Protein AF-A0A0F5PCW1-F1 (afdb_monomer)

Secondary structure (DSSP, 8-state):
-------PPPP-----PPP---------------------TT------PPPP--TTSPPTT--S-TT-SPPPPPPHHHHHHHHHHSEEEE--TTSPPEEEEHHHHHHHHHHHHHHHT-HHHHHHHHHHHHHHTS------S-----SB-TTSPBPHHHHHHHHHHHHHHHHHHTSSSSS---

Mean predicted aligned error: 21.95 Å

Foldseek 3Di:
DDDDDDDDDDDDDPPDDDDDPDDDDDPPPDDDDDPPPVDDPPPPDDPPDDPDQPPPHDDVPDDPDPPPDPDPDQDPVNVVVCQQQDWDFDDDPPDGTDTDGNVVVVLVVLVVVVVVPDPVSVVVVVVVCCVPVPPPVPPPPDPPPDCAPVVRHGDPVVVVVVVVVVVVVCVVVVVPPPDDDD

Radius of gyration: 41.92 Å; Cα contacts (8 Å, |Δi|>4): 67; chains: 1; bounding box: 89×83×111 Å

Sequence (182 aa):
MSTNFAISPRPRTRIVAAPDAAMGNRLVADLPPDDVDANDPASDKKPWRKREPNCGSFAKGVSGNPYGRPKKAKGSKAIVRKVLLEPVDVRVKGERKKKMTTFQALVMQERKAAFEGDWRARSTMFALARWALVDVDDETGDIETPAVDAAGELTDTGRAILDWFAEEVRAETGADAQGGVA

pLDDT: mean 70.57, std 19.02, range [35.59, 96.06]

Solvent-accessible surface area (backbone atoms only — not comparable to full-atom values): 12289 Å² total; per-residue (Å²): 140,84,84,81,82,80,79,78,82,77,81,79,80,78,79,79,78,78,81,83,80,86,79,77,86,75,76,84,73,80,82,78,81,85,80,79,75,89,76,70,94,75,77,71,79,76,74,88,68,79,78,70,79,50,101,86,54,72,58,93,93,49,66,98,50,92,82,51,83,75,78,75,78,80,49,70,69,58,52,52,52,49,55,40,63,36,74,39,80,44,72,57,96,90,49,75,73,41,79,39,31,39,47,58,52,49,54,56,50,38,54,50,41,29,71,78,57,43,65,64,36,40,52,53,48,51,52,51,43,55,68,72,69,47,80,67,66,84,65,86,66,80,83,78,78,54,58,37,46,101,85,71,46,70,28,74,69,41,48,53,54,51,51,53,51,52,51,51,53,46,58,64,56,67,72,71,79,81,77,85,83,133

Structure (mmCIF, N/CA/C/O backbone):
data_AF-A0A0F5PCW1-F1
#
_entry.id   AF-A0A0F5PCW1-F1
#
loop_
_atom_site.group_PDB
_atom_site.id
_atom_site.type_symbol
_atom_site.label_atom_id
_atom_site.label_alt_id
_atom_site.label_comp_id
_atom_site.label_asym_id
_atom_site.label_entity_id
_atom_site.label_seq_id
_atom_site.pdbx_PDB_ins_code
_atom_site.Cartn_x
_atom_site.Cartn_y
_atom_site.Cartn_z
_atom_site.occupancy
_atom_site.B_iso_or_equiv
_atom_site.auth_seq_id
_atom_site.auth_comp_id
_atom_site.auth_asym_id
_atom_site.auth_atom_id
_atom_site.pdbx_PDB_model_num
ATOM 1 N N . MET A 1 1 ? -19.809 12.891 -30.497 1.00 44.34 1 MET A N 1
ATOM 2 C CA . MET A 1 1 ? -18.576 13.176 -31.263 1.00 44.34 1 MET A CA 1
ATOM 3 C C . MET A 1 1 ? -17.593 12.049 -30.980 1.00 44.34 1 MET A C 1
ATOM 5 O O . MET A 1 1 ? -16.990 12.046 -29.919 1.00 44.34 1 MET A O 1
ATOM 9 N N . SER A 1 2 ? -17.545 11.033 -31.847 1.00 42.50 2 SER A N 1
ATOM 10 C CA . SER A 1 2 ? -16.722 9.830 -31.648 1.00 42.50 2 SER A CA 1
ATOM 11 C C . SER A 1 2 ? -15.416 9.994 -32.424 1.00 42.50 2 SER A C 1
ATOM 13 O O . SER A 1 2 ? -15.445 10.113 -33.649 1.00 42.50 2 SER A O 1
ATOM 15 N N . THR A 1 3 ? -14.283 10.082 -31.734 1.00 52.62 3 THR A N 1
ATOM 16 C CA . THR A 1 3 ? -12.963 10.228 -32.357 1.00 52.62 3 THR A CA 1
ATOM 17 C C . THR A 1 3 ? -12.395 8.851 -32.695 1.00 52.62 3 THR A C 1
ATOM 19 O O . THR A 1 3 ? -11.891 8.131 -31.838 1.00 52.62 3 THR A O 1
ATOM 22 N N . ASN A 1 4 ? -12.479 8.478 -33.974 1.00 44.34 4 ASN A N 1
ATOM 23 C CA . ASN A 1 4 ? -11.808 7.300 -34.521 1.00 44.34 4 ASN A CA 1
ATOM 24 C C . ASN A 1 4 ? -10.285 7.509 -34.498 1.00 44.34 4 ASN A C 1
ATOM 26 O O . ASN A 1 4 ? -9.757 8.344 -35.232 1.00 44.34 4 ASN A O 1
ATOM 30 N N . PHE A 1 5 ? -9.567 6.733 -33.685 1.00 47.16 5 PHE A N 1
ATOM 31 C CA . PHE A 1 5 ? -8.108 6.640 -33.756 1.00 47.16 5 PHE A CA 1
ATOM 32 C C . PHE A 1 5 ? -7.726 5.712 -34.918 1.00 47.16 5 PHE A C 1
ATOM 34 O O . PHE A 1 5 ? -7.793 4.489 -34.808 1.00 47.16 5 PHE A O 1
ATOM 41 N N . ALA A 1 6 ? -7.351 6.299 -36.055 1.00 49.56 6 ALA A N 1
ATOM 42 C CA . ALA A 1 6 ? -6.828 5.564 -37.200 1.00 49.56 6 ALA A CA 1
ATOM 43 C C . ALA A 1 6 ? -5.437 4.995 -36.867 1.00 49.56 6 ALA A C 1
ATOM 45 O O . ALA A 1 6 ? -4.457 5.731 -36.753 1.00 49.56 6 ALA A O 1
ATOM 46 N N . ILE A 1 7 ? -5.346 3.674 -36.706 1.00 54.97 7 ILE A N 1
ATOM 47 C CA . ILE A 1 7 ? -4.073 2.953 -36.612 1.00 54.97 7 ILE A CA 1
ATOM 48 C C . ILE A 1 7 ? -3.512 2.859 -38.033 1.00 54.97 7 ILE A C 1
ATOM 50 O O . ILE A 1 7 ? -4.025 2.105 -38.860 1.00 54.97 7 ILE A O 1
ATOM 54 N N . SER A 1 8 ? -2.476 3.638 -38.337 1.00 53.91 8 SER A N 1
ATOM 55 C CA . SER A 1 8 ? -1.766 3.507 -39.608 1.00 53.91 8 SER A CA 1
ATOM 56 C C . SER A 1 8 ? -1.033 2.154 -39.672 1.00 53.91 8 SER A C 1
ATOM 58 O O . SER A 1 8 ? -0.428 1.724 -38.681 1.00 53.91 8 SER A O 1
ATOM 60 N N . PRO A 1 9 ? -1.066 1.442 -40.814 1.00 56.12 9 PRO A N 1
ATOM 61 C CA . PRO A 1 9 ? -0.317 0.203 -40.964 1.00 56.12 9 PRO A CA 1
ATOM 62 C C . PRO A 1 9 ? 1.182 0.520 -41.011 1.00 56.12 9 PRO A C 1
ATOM 64 O O . PRO A 1 9 ? 1.645 1.312 -41.831 1.00 56.12 9 PRO A O 1
ATOM 67 N N . ARG A 1 10 ? 1.962 -0.107 -40.123 1.00 55.31 10 ARG A N 1
ATOM 68 C CA . ARG A 1 10 ? 3.429 -0.027 -40.167 1.00 55.31 10 ARG A CA 1
ATOM 69 C C . ARG A 1 10 ? 3.928 -0.616 -41.495 1.00 55.31 10 ARG A C 1
ATOM 71 O O . ARG A 1 10 ? 3.444 -1.684 -41.880 1.00 55.31 10 ARG A O 1
ATOM 78 N N . PRO A 1 11 ? 4.904 0.006 -42.179 1.00 49.41 11 PRO A N 1
ATOM 79 C CA . PRO A 1 11 ? 5.456 -0.570 -43.396 1.00 49.41 11 PRO A CA 1
ATOM 80 C C . PRO A 1 11 ? 6.157 -1.895 -43.067 1.00 49.41 11 PRO A C 1
ATOM 82 O O . PRO A 1 11 ? 7.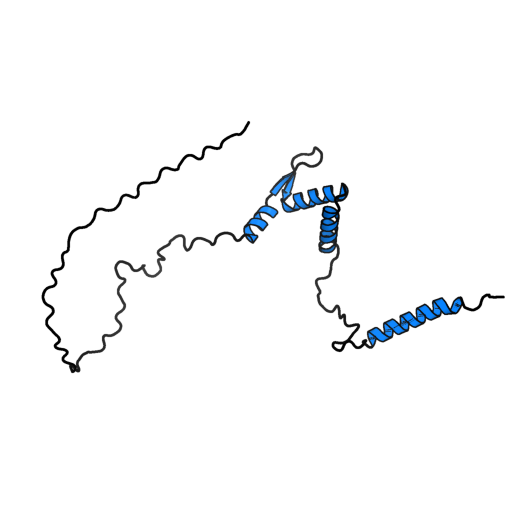062 -1.944 -42.232 1.00 49.41 11 PRO A O 1
ATOM 85 N N . ARG A 1 12 ? 5.723 -2.981 -43.718 1.00 56.59 12 ARG A N 1
ATOM 86 C CA . ARG A 1 12 ? 6.425 -4.271 -43.709 1.00 56.59 12 ARG A CA 1
ATOM 87 C C . ARG A 1 12 ? 7.796 -4.058 -44.348 1.00 56.59 12 ARG A C 1
ATOM 89 O O . ARG A 1 12 ? 7.885 -3.825 -45.551 1.00 56.59 12 ARG A O 1
ATOM 96 N N . THR A 1 13 ? 8.859 -4.138 -43.557 1.00 51.50 13 THR A N 1
ATOM 97 C CA . THR A 1 13 ? 10.215 -4.239 -44.092 1.00 51.50 13 THR A CA 1
ATOM 98 C C . THR A 1 13 ? 10.303 -5.520 -44.918 1.00 51.50 13 THR A C 1
ATOM 100 O O . THR A 1 13 ? 10.056 -6.623 -44.431 1.00 51.50 13 THR A O 1
ATOM 103 N N . ARG A 1 14 ? 10.580 -5.363 -46.214 1.00 48.03 14 ARG A N 1
ATOM 104 C CA . ARG A 1 14 ? 10.775 -6.467 -47.153 1.00 48.03 14 ARG A CA 1
ATOM 105 C C . ARG A 1 14 ? 12.080 -7.157 -46.752 1.00 48.03 14 ARG A C 1
ATOM 107 O O . ARG A 1 14 ? 13.150 -6.589 -46.943 1.00 48.03 14 ARG A O 1
ATOM 114 N N . ILE A 1 15 ? 11.994 -8.340 -46.146 1.00 48.38 15 ILE A N 1
ATOM 115 C CA . ILE A 1 15 ? 13.160 -9.211 -45.986 1.00 48.38 15 ILE A CA 1
ATOM 116 C C . ILE A 1 15 ? 13.571 -9.598 -47.407 1.00 48.38 15 ILE A C 1
ATOM 118 O O . ILE A 1 15 ? 12.815 -10.258 -48.118 1.00 48.38 15 ILE A O 1
ATOM 122 N N . VAL A 1 16 ? 14.721 -9.098 -47.849 1.00 42.44 16 VAL A N 1
ATOM 123 C CA . VAL A 1 16 ? 15.326 -9.485 -49.122 1.00 42.44 16 VAL A CA 1
ATOM 124 C C . VAL A 1 16 ? 15.771 -10.937 -48.964 1.00 42.44 16 VAL A C 1
ATOM 126 O O . VAL A 1 16 ? 16.640 -11.232 -48.146 1.00 42.44 16 VAL A O 1
ATOM 129 N N . ALA A 1 17 ? 15.122 -11.843 -49.693 1.00 41.69 17 ALA A N 1
ATOM 130 C CA . ALA A 1 17 ? 15.563 -13.223 -49.823 1.00 41.69 17 ALA A CA 1
ATOM 131 C C . ALA A 1 17 ? 16.941 -13.232 -50.499 1.00 41.69 17 ALA A C 1
ATOM 133 O O . ALA A 1 17 ? 17.130 -12.591 -51.534 1.00 41.69 17 ALA A O 1
ATOM 134 N N . ALA A 1 18 ? 17.906 -13.918 -49.887 1.00 46.34 18 ALA A N 1
ATOM 135 C CA . ALA A 1 18 ? 19.203 -14.166 -50.501 1.00 46.34 18 ALA A CA 1
ATOM 136 C C . ALA A 1 18 ? 19.018 -14.993 -51.790 1.00 46.34 18 ALA A C 1
ATOM 138 O O . ALA A 1 18 ? 18.115 -15.831 -51.835 1.00 46.34 18 ALA A O 1
ATOM 139 N N . PRO A 1 19 ? 19.833 -14.763 -52.834 1.00 46.16 19 PRO A N 1
ATOM 140 C CA . PRO A 1 19 ? 19.727 -15.513 -54.076 1.00 46.16 19 PRO A CA 1
ATOM 141 C C . PRO A 1 19 ? 20.111 -16.980 -53.866 1.00 46.16 19 PRO A C 1
ATOM 143 O O . PRO A 1 19 ? 21.135 -17.291 -53.256 1.00 46.16 19 PRO A O 1
ATOM 146 N N . ASP A 1 20 ? 19.258 -17.847 -54.407 1.00 43.16 20 ASP A N 1
ATOM 147 C CA . ASP A 1 20 ? 19.429 -19.289 -54.549 1.00 43.16 20 ASP A CA 1
ATOM 148 C C . ASP A 1 20 ? 20.811 -19.606 -55.136 1.00 43.16 20 ASP A C 1
ATOM 150 O O . ASP A 1 20 ? 21.092 -19.354 -56.312 1.00 43.16 20 ASP A O 1
ATOM 154 N N . ALA A 1 21 ? 21.695 -20.148 -54.301 1.00 39.50 21 ALA A N 1
ATOM 155 C CA . ALA A 1 21 ? 22.981 -20.668 -54.729 1.00 39.50 21 ALA A CA 1
ATOM 156 C C . ALA A 1 21 ? 22.764 -22.036 -55.387 1.00 39.50 21 ALA A C 1
ATOM 158 O O . ALA A 1 21 ? 22.968 -23.090 -54.785 1.00 39.50 21 ALA A O 1
ATOM 159 N N . ALA A 1 22 ? 22.344 -22.009 -56.650 1.00 43.78 22 ALA A N 1
ATOM 160 C CA . ALA A 1 22 ? 22.535 -23.120 -57.562 1.00 43.78 22 ALA A CA 1
ATOM 161 C C . ALA A 1 22 ? 24.043 -23.331 -57.757 1.00 43.78 22 ALA A C 1
ATOM 163 O O . ALA A 1 22 ? 24.702 -22.473 -58.336 1.00 43.78 22 ALA A O 1
ATOM 164 N N . MET A 1 23 ? 24.582 -24.444 -57.252 1.00 37.06 23 MET A N 1
ATOM 165 C CA . MET A 1 23 ? 25.740 -25.175 -57.792 1.00 37.06 23 MET A CA 1
ATOM 166 C C . MET A 1 23 ? 26.055 -26.351 -56.863 1.00 37.06 23 MET A C 1
ATOM 168 O O . MET A 1 23 ? 26.471 -26.163 -55.722 1.00 37.06 23 MET A O 1
ATOM 172 N N . GLY A 1 24 ? 25.884 -27.572 -57.372 1.00 35.59 24 GLY A N 1
ATOM 173 C CA . GLY A 1 24 ? 26.409 -28.769 -56.720 1.00 35.59 24 GLY A CA 1
ATOM 174 C C . GLY A 1 24 ? 25.535 -30.008 -56.837 1.00 35.59 24 GLY A C 1
ATOM 175 O O . GLY A 1 24 ? 25.252 -30.641 -55.825 1.00 35.59 24 GLY A O 1
ATOM 176 N N . ASN A 1 25 ? 25.151 -30.388 -58.059 1.00 45.69 25 ASN A N 1
ATOM 177 C CA . ASN A 1 25 ? 24.807 -31.778 -58.357 1.00 45.69 25 ASN A CA 1
ATOM 178 C C . ASN A 1 25 ? 26.014 -32.653 -57.976 1.00 45.69 25 ASN A C 1
ATOM 180 O O . ASN A 1 25 ? 26.993 -32.722 -58.719 1.00 45.69 25 ASN A O 1
ATOM 184 N N . ARG A 1 26 ? 25.972 -33.309 -56.813 1.00 39.22 26 ARG A N 1
ATOM 185 C CA . ARG A 1 26 ? 26.856 -34.443 -56.542 1.00 39.22 26 ARG A CA 1
ATOM 186 C C . ARG A 1 26 ? 26.255 -35.648 -57.250 1.00 39.22 26 ARG A C 1
ATOM 188 O O . ARG A 1 26 ? 25.296 -36.243 -56.771 1.00 39.22 26 ARG A O 1
ATOM 195 N N . LEU A 1 27 ? 26.826 -35.957 -58.409 1.00 39.81 27 LEU A N 1
ATOM 196 C CA . LEU A 1 27 ? 26.785 -37.286 -59.001 1.00 39.81 27 LEU A CA 1
ATOM 197 C C . LEU A 1 27 ? 27.113 -38.304 -57.901 1.00 39.81 27 LEU A C 1
ATOM 199 O O . LEU A 1 27 ? 28.206 -38.293 -57.336 1.00 39.81 27 LEU A O 1
ATOM 203 N N . VAL A 1 28 ? 26.132 -39.140 -57.578 1.00 45.41 28 VAL A N 1
ATOM 204 C CA . VAL A 1 28 ? 26.326 -40.434 -56.929 1.00 45.41 28 VAL A CA 1
ATOM 205 C C . VAL A 1 28 ? 27.147 -41.290 -57.890 1.00 45.41 28 VAL A C 1
ATOM 207 O O . VAL A 1 28 ? 26.602 -41.952 -58.764 1.00 45.41 28 VAL A O 1
ATOM 210 N N . ALA A 1 29 ? 28.469 -41.184 -57.785 1.00 43.09 29 ALA A N 1
ATOM 211 C CA . ALA A 1 29 ? 29.382 -42.171 -58.329 1.00 43.09 29 ALA A CA 1
ATOM 212 C C . ALA A 1 29 ? 29.377 -43.368 -57.373 1.00 43.09 29 ALA A C 1
ATOM 214 O O . ALA A 1 29 ? 29.710 -43.216 -56.198 1.00 43.09 29 ALA A O 1
ATOM 215 N N . ASP A 1 30 ? 28.912 -44.499 -57.894 1.00 43.25 30 ASP A N 1
ATOM 216 C CA . ASP A 1 30 ? 29.391 -45.848 -57.608 1.00 43.25 30 ASP A CA 1
ATOM 217 C C . ASP A 1 30 ? 29.785 -46.120 -56.149 1.00 43.25 30 ASP A C 1
ATOM 219 O O . ASP A 1 30 ? 30.937 -45.984 -55.741 1.00 43.25 30 ASP A O 1
ATOM 223 N N . LEU A 1 31 ? 28.794 -46.560 -55.371 1.00 49.00 31 LEU A N 1
ATOM 224 C CA . LEU A 1 31 ? 29.017 -47.368 -54.176 1.00 49.00 31 LEU A CA 1
ATOM 225 C C . LEU A 1 31 ? 29.594 -48.728 -54.625 1.00 49.00 31 LEU A C 1
ATOM 227 O O . LEU A 1 31 ? 28.859 -49.483 -55.269 1.00 49.00 31 LEU A O 1
ATOM 231 N N . PRO A 1 32 ? 30.850 -49.093 -54.305 1.00 58.66 32 PRO A N 1
ATOM 232 C CA . PRO A 1 32 ? 31.237 -50.496 -54.320 1.00 58.66 32 PRO A CA 1
ATOM 233 C C . PRO A 1 32 ? 30.510 -51.229 -53.174 1.00 58.66 32 PRO A C 1
ATOM 235 O O . PRO A 1 32 ? 30.389 -50.666 -52.080 1.00 58.66 32 PRO A O 1
ATOM 238 N N . PRO A 1 33 ? 29.991 -52.447 -53.407 1.00 54.28 33 PRO A N 1
ATOM 239 C CA . PRO A 1 33 ? 29.342 -53.234 -52.370 1.00 54.28 33 PRO A CA 1
ATOM 240 C C . PRO A 1 33 ? 30.383 -53.775 -51.384 1.00 54.28 33 PRO A C 1
ATOM 242 O O . PRO A 1 33 ? 31.394 -54.329 -51.793 1.00 54.28 33 PRO A O 1
ATOM 245 N N . ASP A 1 34 ? 30.103 -53.572 -50.099 1.00 55.22 34 ASP A N 1
ATOM 246 C CA . ASP A 1 34 ? 30.436 -54.423 -48.953 1.00 55.22 34 ASP A CA 1
ATOM 247 C C . ASP A 1 34 ? 31.616 -55.408 -49.094 1.00 55.22 34 ASP A C 1
ATOM 249 O O . ASP A 1 34 ? 31.403 -56.605 -49.251 1.00 55.22 34 ASP A O 1
ATOM 253 N N . ASP A 1 35 ? 32.839 -54.929 -48.852 1.00 49.34 35 ASP A N 1
ATOM 254 C CA . ASP A 1 35 ? 33.912 -55.754 -48.281 1.00 49.34 35 ASP A CA 1
ATOM 255 C C . ASP A 1 35 ? 34.177 -55.269 -46.848 1.00 49.34 35 ASP A C 1
ATOM 257 O O . ASP A 1 35 ? 35.082 -54.487 -46.548 1.00 49.34 35 ASP A O 1
ATOM 261 N N . VAL A 1 36 ? 33.301 -55.698 -45.937 1.00 53.09 36 VAL A N 1
ATOM 262 C CA . VAL A 1 36 ? 33.564 -55.685 -44.496 1.00 53.09 36 VAL A CA 1
ATOM 263 C C . VAL A 1 36 ? 34.542 -56.812 -44.171 1.00 53.09 36 VAL A C 1
ATOM 265 O O . VAL A 1 36 ? 34.147 -57.872 -43.687 1.00 53.09 36 VAL A O 1
ATOM 268 N N . ASP A 1 37 ? 35.833 -56.580 -44.398 1.00 42.19 37 ASP A N 1
ATOM 269 C CA . ASP A 1 37 ? 36.872 -57.415 -43.795 1.00 42.19 37 ASP A CA 1
ATOM 270 C C . ASP A 1 37 ? 36.852 -57.194 -42.277 1.00 42.19 37 ASP A C 1
ATOM 272 O O . ASP A 1 37 ? 37.438 -56.271 -41.710 1.00 42.19 37 ASP A O 1
ATOM 276 N N . ALA A 1 38 ? 36.096 -58.051 -41.599 1.00 53.75 38 ALA A N 1
ATOM 277 C CA . ALA A 1 38 ? 35.842 -58.020 -40.168 1.00 53.75 38 ALA A CA 1
ATOM 278 C C . ALA A 1 38 ? 37.044 -58.479 -39.315 1.00 53.75 38 ALA A C 1
ATOM 280 O O . ALA A 1 38 ? 36.837 -59.062 -38.249 1.00 53.75 38 ALA A O 1
ATOM 281 N N . ASN A 1 39 ? 38.296 -58.266 -39.748 1.00 49.41 39 ASN A N 1
ATOM 282 C CA . ASN A 1 39 ? 39.455 -58.694 -38.958 1.00 49.41 39 ASN A CA 1
ATOM 283 C C . ASN A 1 39 ? 40.789 -57.985 -39.281 1.00 49.41 39 ASN A C 1
ATOM 285 O O . ASN A 1 39 ? 41.795 -58.643 -39.528 1.00 49.41 39 ASN A O 1
ATOM 289 N N . ASP A 1 40 ? 40.827 -56.651 -39.203 1.00 44.88 40 ASP A N 1
ATOM 290 C CA . ASP A 1 40 ? 42.091 -55.901 -39.103 1.00 44.88 40 ASP A CA 1
ATOM 291 C C . ASP A 1 40 ? 42.443 -55.624 -37.623 1.00 44.88 40 ASP A C 1
ATOM 293 O O . ASP A 1 40 ? 41.838 -54.745 -36.995 1.00 44.88 40 ASP A O 1
ATOM 297 N N . PRO A 1 41 ? 43.438 -56.308 -37.017 1.00 45.41 41 PRO A N 1
ATOM 298 C CA . PRO A 1 41 ? 43.821 -56.100 -35.616 1.00 45.41 41 PRO A CA 1
ATOM 299 C C . PRO A 1 41 ? 44.645 -54.818 -35.374 1.00 45.41 41 PRO A C 1
ATOM 301 O O . PRO A 1 41 ? 45.226 -54.655 -34.303 1.00 45.41 41 PRO A O 1
ATOM 304 N N . ALA A 1 42 ? 44.691 -53.893 -36.337 1.00 46.25 42 ALA A N 1
ATOM 305 C CA . ALA A 1 42 ? 45.497 -52.670 -36.291 1.00 46.25 42 ALA A CA 1
ATOM 306 C C . ALA A 1 42 ? 44.660 -51.375 -36.284 1.00 46.25 42 ALA A C 1
ATOM 308 O O . ALA A 1 42 ? 45.135 -50.315 -36.693 1.00 46.25 42 ALA A O 1
ATOM 309 N N . SER A 1 43 ? 43.412 -51.414 -35.802 1.00 46.38 43 SER A N 1
ATOM 310 C CA . SER A 1 43 ? 42.672 -50.182 -35.490 1.00 46.38 43 SER A CA 1
ATOM 311 C C . SER A 1 43 ? 43.128 -49.632 -34.139 1.00 46.38 43 SER A C 1
ATOM 313 O O . SER A 1 43 ? 42.464 -49.755 -33.105 1.00 46.38 43 SER A O 1
ATOM 315 N N . ASP A 1 44 ? 44.324 -49.050 -34.157 1.00 51.91 44 ASP A N 1
ATOM 316 C CA . ASP A 1 44 ? 44.887 -48.288 -33.057 1.00 51.91 44 ASP A CA 1
ATOM 317 C C . ASP A 1 44 ? 43.879 -47.241 -32.575 1.00 51.91 44 ASP A C 1
ATOM 319 O O . ASP A 1 44 ? 43.454 -46.334 -33.300 1.00 51.91 44 ASP A O 1
ATOM 323 N N . LYS A 1 45 ? 43.487 -47.387 -31.307 1.00 49.16 45 LYS A N 1
ATOM 324 C CA . LYS A 1 45 ? 42.626 -46.469 -30.560 1.00 49.16 45 LYS A CA 1
ATOM 325 C C . LYS A 1 45 ? 43.135 -45.042 -30.749 1.00 49.16 45 LYS A C 1
ATOM 327 O O . LYS A 1 45 ? 44.130 -44.643 -30.145 1.00 49.16 45 LYS A O 1
ATOM 332 N N . LYS A 1 46 ? 42.438 -44.253 -31.571 1.00 52.75 46 LYS A N 1
ATOM 333 C CA . LYS A 1 46 ? 42.773 -42.839 -31.770 1.00 52.75 46 LYS A CA 1
ATOM 334 C C . LYS A 1 46 ? 42.720 -42.129 -30.414 1.00 52.75 46 LYS A C 1
ATOM 336 O O . LYS A 1 46 ? 41.655 -42.115 -29.791 1.00 52.75 46 LYS A O 1
ATOM 341 N N . PRO A 1 47 ? 43.819 -41.516 -29.944 1.00 56.03 47 PRO A N 1
ATOM 342 C CA . PRO A 1 47 ? 43.766 -40.707 -28.741 1.00 56.03 47 PRO A CA 1
ATOM 343 C C . PRO A 1 47 ? 42.854 -39.504 -29.001 1.00 56.03 47 PRO A C 1
ATOM 345 O O . PRO A 1 47 ? 42.878 -38.911 -30.082 1.00 56.03 47 PRO A O 1
ATOM 348 N N . TRP A 1 48 ? 42.052 -39.159 -27.997 1.00 51.44 48 TRP A N 1
ATOM 349 C CA . TRP A 1 48 ? 41.200 -37.972 -27.878 1.00 51.44 48 TRP A CA 1
ATOM 350 C C . TRP A 1 48 ? 41.960 -36.681 -28.227 1.00 51.44 48 TRP A C 1
ATOM 352 O O . TRP A 1 48 ? 42.412 -35.931 -27.360 1.00 51.44 48 TRP A O 1
ATOM 362 N N . ARG A 1 49 ? 42.133 -36.378 -29.515 1.00 62.03 49 ARG A N 1
ATOM 363 C CA . ARG A 1 49 ? 42.685 -35.085 -29.912 1.00 62.03 49 ARG A CA 1
ATOM 364 C C . ARG A 1 49 ? 41.687 -33.998 -29.524 1.00 62.03 49 ARG A C 1
ATOM 366 O O . ARG A 1 49 ? 40.487 -34.119 -29.772 1.00 62.03 49 ARG A O 1
ATOM 373 N N . LYS A 1 50 ? 42.206 -32.939 -28.893 1.00 60.56 50 LYS A N 1
ATOM 374 C CA . LYS A 1 50 ? 41.490 -31.679 -28.666 1.00 60.56 50 LYS A CA 1
ATOM 375 C C . LYS A 1 50 ? 40.834 -31.288 -29.986 1.00 60.56 50 LYS A C 1
ATOM 377 O O . LYS A 1 50 ? 41.542 -31.078 -30.964 1.00 60.56 50 LYS A O 1
ATOM 382 N N . ARG A 1 51 ? 39.501 -31.217 -30.011 1.00 68.44 51 ARG A N 1
ATOM 383 C CA . ARG A 1 51 ? 38.793 -30.637 -31.153 1.00 68.44 51 ARG A CA 1
ATOM 384 C C . ARG A 1 51 ? 39.291 -29.207 -31.300 1.00 68.44 51 ARG A C 1
ATOM 386 O O . ARG A 1 51 ? 39.173 -28.416 -30.363 1.00 68.44 51 ARG A O 1
ATOM 393 N N . GLU A 1 52 ? 39.898 -28.917 -32.439 1.00 68.81 52 GLU A N 1
ATOM 394 C CA . GLU A 1 52 ? 40.213 -27.551 -32.823 1.00 68.81 52 GLU A CA 1
ATOM 395 C C . GLU A 1 52 ? 38.899 -26.766 -32.869 1.00 68.81 52 GLU A C 1
ATOM 397 O O . GLU A 1 52 ? 37.849 -27.344 -33.182 1.00 68.81 52 GLU A O 1
ATOM 402 N N . PRO A 1 53 ? 38.901 -25.486 -32.473 1.00 68.50 53 PRO A N 1
ATOM 403 C CA . PRO A 1 53 ? 37.706 -24.678 -32.563 1.00 68.50 53 PRO A CA 1
ATOM 404 C C . PRO A 1 53 ? 37.280 -24.608 -34.033 1.00 68.50 53 PRO A C 1
ATOM 406 O O . PRO A 1 53 ? 37.859 -23.876 -34.830 1.00 68.50 53 PRO A O 1
ATOM 409 N N . ASN A 1 54 ? 36.267 -25.403 -34.392 1.00 66.50 54 ASN A N 1
ATOM 410 C CA . ASN A 1 54 ? 35.622 -25.343 -35.697 1.00 66.50 54 ASN A CA 1
ATOM 411 C C . ASN A 1 54 ? 35.232 -23.886 -35.985 1.00 66.50 54 ASN A C 1
ATOM 413 O O . ASN A 1 54 ? 34.907 -23.140 -35.059 1.00 66.50 54 ASN A O 1
ATOM 417 N N . CYS A 1 55 ? 35.178 -23.502 -37.259 1.00 63.75 55 CYS A N 1
ATOM 418 C CA . CYS A 1 55 ? 34.817 -22.164 -37.750 1.00 63.75 55 CYS A CA 1
ATOM 419 C C . CYS A 1 55 ? 33.447 -21.607 -37.280 1.00 63.75 55 CYS A C 1
ATOM 421 O O . CYS A 1 55 ? 33.099 -20.484 -37.627 1.00 63.75 55 CYS A O 1
ATOM 423 N N . GLY A 1 56 ? 32.686 -22.348 -36.463 1.00 66.94 56 GLY A N 1
ATOM 424 C CA . GLY A 1 56 ? 31.470 -21.896 -35.772 1.00 66.94 56 GLY A CA 1
ATOM 425 C C . GLY A 1 56 ? 31.503 -22.021 -34.240 1.00 66.94 56 GLY A C 1
ATOM 426 O O . GLY A 1 56 ? 30.465 -21.890 -33.597 1.00 66.94 56 GLY A O 1
ATOM 427 N N . SER A 1 57 ? 32.655 -22.316 -33.634 1.00 73.75 57 SER A N 1
ATOM 428 C CA . SER A 1 57 ? 32.806 -22.401 -32.177 1.00 73.75 57 SER A CA 1
ATOM 429 C C . SER A 1 57 ? 33.249 -21.062 -31.588 1.00 73.75 57 SER A C 1
ATOM 431 O O . SER A 1 57 ? 34.054 -20.339 -32.173 1.00 73.75 57 SER A O 1
ATOM 433 N N . PHE A 1 58 ? 32.710 -20.710 -30.421 1.00 79.25 58 PHE A N 1
ATOM 434 C CA . 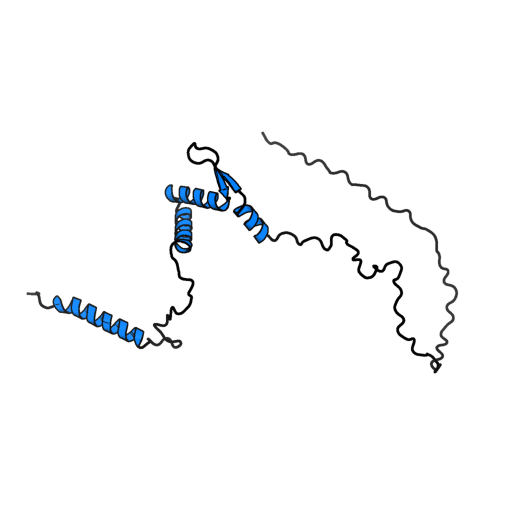PHE A 1 58 ? 33.099 -19.483 -29.734 1.00 79.25 58 PHE A CA 1
ATOM 435 C C . PHE A 1 58 ? 34.524 -19.599 -29.183 1.00 79.25 58 PHE A C 1
ATOM 437 O O . PHE A 1 58 ? 34.902 -20.632 -28.624 1.00 79.25 58 PHE A O 1
ATOM 444 N N . ALA A 1 59 ? 35.305 -18.522 -29.299 1.00 78.81 59 ALA A N 1
ATOM 445 C CA . ALA A 1 59 ? 36.618 -18.445 -28.672 1.00 78.81 59 ALA A CA 1
ATOM 446 C C . ALA A 1 59 ? 36.494 -18.650 -27.152 1.00 78.81 59 ALA A C 1
ATOM 448 O O . ALA A 1 59 ? 35.543 -18.187 -26.515 1.00 78.81 59 ALA A O 1
ATOM 449 N N . LYS A 1 60 ? 37.460 -19.354 -26.552 1.00 76.44 60 LYS A N 1
ATOM 450 C CA . LYS A 1 60 ? 37.453 -19.642 -25.113 1.00 76.44 60 LYS A CA 1
ATOM 451 C C . LYS A 1 60 ? 37.425 -18.325 -24.324 1.00 76.44 60 LYS A C 1
ATOM 453 O O . LYS A 1 60 ? 38.343 -17.524 -24.437 1.00 76.44 60 LYS A O 1
ATOM 458 N N . GLY A 1 61 ? 36.373 -18.118 -23.531 1.00 76.94 61 GLY A N 1
ATOM 459 C CA . GLY A 1 61 ? 36.166 -16.896 -22.741 1.00 76.94 61 GLY A CA 1
ATOM 460 C C . GLY A 1 61 ? 35.322 -15.814 -23.425 1.00 76.94 61 GLY A C 1
ATOM 461 O O . GLY A 1 61 ? 34.988 -14.823 -22.785 1.00 76.94 61 GLY A O 1
ATOM 462 N N . VAL A 1 62 ? 34.919 -16.011 -24.683 1.00 75.38 62 VAL A N 1
ATOM 463 C CA . VAL A 1 62 ? 34.051 -15.082 -25.413 1.00 75.38 62 VAL A CA 1
ATOM 464 C C . VAL A 1 62 ? 32.664 -15.700 -25.530 1.00 75.38 62 VAL A C 1
ATOM 466 O O . VAL A 1 62 ? 32.439 -16.622 -26.308 1.00 75.38 62 VAL A O 1
ATOM 469 N N . SER A 1 63 ? 31.706 -15.204 -24.750 1.00 80.50 63 SER A N 1
ATOM 470 C CA . SER A 1 63 ? 30.303 -15.549 -24.977 1.00 80.50 63 SER A CA 1
ATOM 471 C C . SER A 1 63 ? 29.807 -14.821 -26.226 1.00 80.50 63 SER A C 1
ATOM 473 O O . SER A 1 63 ? 30.005 -13.613 -26.334 1.00 80.50 63 SER A O 1
ATOM 475 N N . GLY A 1 64 ? 29.099 -15.507 -27.126 1.00 81.88 64 GLY A N 1
ATOM 476 C CA . GLY A 1 64 ? 28.553 -14.918 -28.361 1.00 81.88 64 GLY A CA 1
ATOM 477 C C . GLY A 1 64 ? 27.539 -13.782 -28.176 1.00 81.88 64 GLY A C 1
ATOM 478 O O . GLY A 1 64 ? 27.061 -13.221 -29.154 1.00 81.88 64 GLY A O 1
ATOM 479 N N . ASN A 1 65 ? 27.197 -13.437 -26.936 1.00 83.88 65 ASN A N 1
ATOM 480 C CA . ASN A 1 65 ? 26.327 -12.323 -26.613 1.00 83.88 65 ASN A CA 1
ATOM 481 C C . ASN A 1 65 ? 27.032 -11.379 -25.620 1.00 83.88 65 ASN A C 1
ATOM 483 O O . ASN A 1 65 ? 26.974 -11.635 -24.414 1.00 83.88 65 ASN A O 1
ATOM 487 N N . PRO A 1 66 ? 27.673 -10.292 -26.092 1.00 77.62 66 PRO A N 1
ATOM 488 C CA . PRO A 1 66 ? 28.407 -9.357 -25.234 1.00 77.62 66 PRO A CA 1
ATOM 489 C C . PRO A 1 66 ? 27.507 -8.638 -24.218 1.00 77.62 66 PRO A C 1
ATOM 491 O O . PRO A 1 66 ? 27.982 -8.201 -23.175 1.00 77.62 66 PRO A O 1
ATOM 494 N N . TYR A 1 67 ? 26.199 -8.560 -24.481 1.00 79.88 67 TYR A N 1
ATOM 495 C CA . TYR A 1 67 ? 25.213 -7.979 -23.564 1.00 79.88 67 TYR A CA 1
ATOM 496 C C . TYR A 1 67 ? 24.622 -9.002 -22.583 1.00 79.88 67 TYR A C 1
ATOM 498 O O . TYR A 1 67 ? 23.825 -8.645 -21.712 1.00 79.88 67 TYR A O 1
ATOM 506 N N . GLY A 1 68 ? 25.017 -10.273 -22.707 1.00 85.19 68 GLY A N 1
ATOM 507 C CA . GLY A 1 68 ? 24.503 -11.373 -21.907 1.00 85.19 68 GLY A CA 1
ATOM 508 C C . GLY A 1 68 ? 23.031 -11.683 -22.182 1.00 85.19 68 GLY A C 1
ATOM 509 O O . GLY A 1 68 ? 22.327 -11.004 -22.934 1.00 85.19 68 GLY A O 1
ATOM 510 N N . ARG A 1 69 ? 22.532 -12.755 -21.560 1.00 86.69 69 ARG A N 1
ATOM 511 C CA . ARG A 1 69 ? 21.105 -13.092 -21.607 1.00 86.69 69 ARG A CA 1
ATOM 512 C C . ARG A 1 69 ? 20.295 -11.863 -21.160 1.00 86.69 69 ARG A C 1
ATOM 514 O O . ARG A 1 69 ? 20.550 -11.375 -20.056 1.00 86.69 69 ARG A O 1
ATOM 521 N N . PRO A 1 70 ? 19.321 -11.374 -21.951 1.00 81.75 70 PRO A N 1
ATOM 522 C CA . PRO A 1 70 ? 18.535 -10.215 -21.550 1.00 81.75 70 PRO A CA 1
ATOM 523 C C . PRO A 1 70 ? 17.898 -10.474 -20.182 1.00 81.75 70 PRO A C 1
ATOM 525 O O . PRO A 1 70 ? 17.450 -11.593 -19.886 1.00 81.75 70 PRO A O 1
ATOM 528 N N . LYS A 1 71 ? 17.889 -9.445 -19.324 1.00 77.94 71 LYS A N 1
ATOM 529 C CA . LYS A 1 71 ? 17.278 -9.536 -17.993 1.00 77.94 71 LYS A CA 1
ATOM 530 C C . LYS A 1 71 ? 15.831 -10.006 -18.150 1.00 77.94 71 LYS A C 1
ATOM 532 O O . LYS A 1 71 ? 15.114 -9.532 -19.030 1.00 77.94 71 LYS A O 1
ATOM 537 N N . LYS A 1 72 ? 15.420 -10.960 -17.304 1.00 77.81 72 LYS A N 1
ATOM 538 C CA . LYS A 1 72 ? 14.046 -11.483 -17.285 1.00 77.81 72 LYS A CA 1
ATOM 539 C C . LYS A 1 72 ? 13.056 -10.312 -17.235 1.00 77.81 72 LYS A C 1
ATOM 541 O O . LYS A 1 72 ? 13.338 -9.296 -16.595 1.00 77.81 72 LYS A O 1
ATOM 546 N N . ALA A 1 73 ? 11.906 -10.469 -17.894 1.00 76.19 73 ALA A N 1
ATOM 547 C CA . ALA A 1 73 ? 10.813 -9.510 -17.787 1.00 76.19 73 ALA A CA 1
ATOM 548 C C . ALA A 1 73 ? 10.523 -9.227 -16.306 1.00 76.19 73 ALA A C 1
ATOM 550 O O . ALA A 1 73 ? 10.561 -10.136 -15.471 1.00 76.19 73 ALA A O 1
ATOM 551 N N . LYS A 1 74 ? 10.284 -7.956 -15.966 1.00 81.12 74 LYS A N 1
ATOM 552 C CA . LYS A 1 74 ? 9.950 -7.576 -14.591 1.00 81.12 74 LYS A CA 1
ATOM 553 C C . LYS A 1 74 ? 8.675 -8.321 -14.203 1.00 81.12 74 LYS A C 1
ATOM 555 O O . LYS A 1 74 ? 7.661 -8.177 -14.877 1.00 81.12 74 LYS A O 1
ATOM 560 N N . GLY A 1 75 ? 8.738 -9.125 -13.143 1.00 87.56 75 GLY A N 1
ATOM 561 C CA . GLY A 1 75 ? 7.558 -9.816 -12.630 1.00 87.56 75 GLY A CA 1
ATOM 562 C C . GLY A 1 75 ? 6.480 -8.816 -12.210 1.00 87.56 75 GLY A C 1
ATOM 563 O O . GLY A 1 75 ? 6.795 -7.684 -11.832 1.00 87.56 75 GLY A O 1
ATOM 564 N N . SER A 1 76 ? 5.217 -9.241 -12.233 1.00 88.06 76 SER A N 1
ATOM 565 C CA . SER A 1 76 ? 4.060 -8.428 -11.826 1.00 88.06 76 SER A CA 1
ATOM 566 C C . SER A 1 76 ? 4.280 -7.735 -10.474 1.00 88.06 76 SER A C 1
ATOM 568 O O . SER A 1 76 ? 4.094 -6.526 -10.361 1.00 88.06 76 SER A O 1
ATOM 570 N N . LYS A 1 77 ? 4.819 -8.457 -9.483 1.00 90.00 77 LYS A N 1
ATOM 571 C CA . LYS A 1 77 ? 5.185 -7.920 -8.158 1.00 90.00 77 LYS A CA 1
ATOM 572 C C . LYS A 1 77 ? 6.156 -6.734 -8.224 1.00 90.00 77 LYS A C 1
ATOM 574 O O . LYS A 1 77 ? 6.005 -5.774 -7.473 1.00 90.00 77 LYS A O 1
ATOM 579 N N . ALA A 1 78 ? 7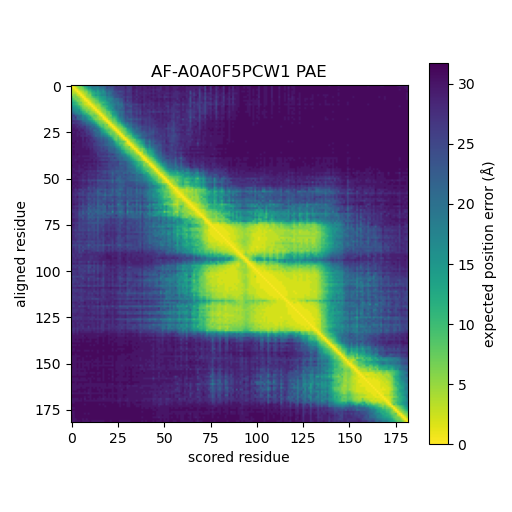.148 -6.781 -9.114 1.00 87.94 78 ALA A N 1
ATOM 580 C CA . ALA A 1 78 ? 8.128 -5.705 -9.267 1.00 87.94 78 ALA A CA 1
ATOM 581 C C . ALA A 1 78 ? 7.509 -4.457 -9.912 1.00 87.94 78 ALA A C 1
ATOM 583 O O . ALA A 1 78 ? 7.877 -3.339 -9.558 1.00 87.94 78 ALA A O 1
ATOM 584 N N . ILE A 1 79 ? 6.558 -4.647 -10.831 1.00 90.69 79 ILE A N 1
ATOM 585 C CA . ILE A 1 79 ? 5.811 -3.551 -11.456 1.00 90.69 79 ILE A CA 1
ATOM 586 C C . ILE A 1 79 ? 4.902 -2.889 -10.418 1.00 90.69 79 ILE A C 1
ATOM 588 O O . ILE A 1 79 ? 5.001 -1.682 -10.225 1.00 90.69 79 ILE A O 1
ATOM 592 N N . VAL A 1 80 ? 4.100 -3.673 -9.690 1.00 91.44 80 VAL A N 1
ATOM 593 C CA . VAL A 1 80 ? 3.189 -3.158 -8.652 1.00 91.44 80 VAL A CA 1
ATOM 594 C C . VAL A 1 80 ? 3.960 -2.411 -7.565 1.00 91.44 80 VAL A C 1
ATOM 596 O O . VAL A 1 80 ? 3.608 -1.284 -7.232 1.00 91.44 80 VAL A O 1
ATOM 599 N N . ARG A 1 81 ? 5.067 -2.980 -7.067 1.00 92.25 81 ARG A N 1
ATOM 600 C CA . ARG A 1 81 ? 5.926 -2.301 -6.085 1.00 92.25 81 ARG A CA 1
ATOM 601 C C . ARG A 1 81 ? 6.445 -0.966 -6.616 1.00 92.25 81 ARG A C 1
ATOM 603 O O . ARG A 1 81 ? 6.442 0.013 -5.879 1.00 92.25 81 ARG A O 1
ATOM 610 N N . LYS A 1 82 ? 6.893 -0.921 -7.875 1.00 92.19 82 LYS A N 1
ATOM 611 C CA . LYS A 1 82 ? 7.382 0.321 -8.481 1.00 92.19 82 LYS A CA 1
ATOM 612 C C . LYS A 1 82 ? 6.277 1.377 -8.525 1.00 92.19 82 LYS A C 1
ATOM 614 O O . LYS A 1 82 ? 6.533 2.495 -8.106 1.00 92.19 82 LYS A O 1
ATOM 619 N N . VAL A 1 83 ? 5.083 1.010 -8.989 1.00 91.75 83 VAL A N 1
ATOM 620 C CA . VAL A 1 83 ? 3.938 1.928 -9.099 1.00 91.75 83 VAL A CA 1
ATOM 621 C C . VAL A 1 83 ? 3.539 2.468 -7.726 1.00 91.75 83 VAL A C 1
ATOM 623 O O . VAL A 1 83 ? 3.412 3.674 -7.554 1.00 91.75 83 VAL A O 1
ATOM 626 N N . LEU A 1 84 ? 3.409 1.602 -6.719 1.00 92.94 84 LEU A N 1
A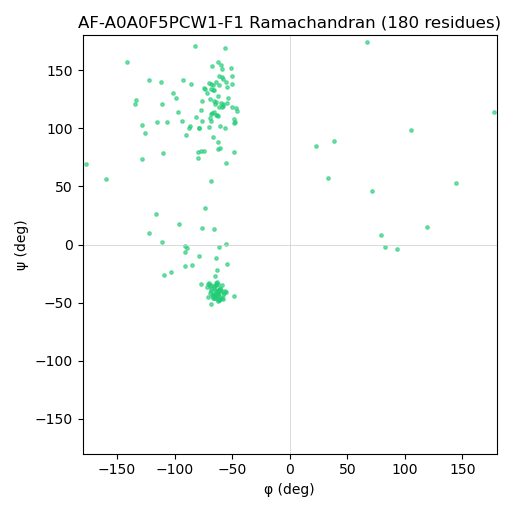TOM 627 C CA . LEU A 1 84 ? 3.003 2.017 -5.372 1.00 92.94 84 LEU A CA 1
ATOM 628 C C . LEU A 1 84 ? 4.009 2.969 -4.702 1.00 92.94 84 LEU A C 1
ATOM 630 O O . LEU A 1 84 ? 3.605 3.849 -3.941 1.00 92.94 84 LEU A O 1
ATOM 634 N N . LEU A 1 85 ? 5.302 2.813 -4.992 1.00 93.75 85 LEU A N 1
ATOM 635 C CA . LEU A 1 85 ? 6.373 3.652 -4.444 1.00 93.75 85 LEU A CA 1
ATOM 636 C C . LEU A 1 85 ? 6.695 4.879 -5.308 1.00 93.75 85 LEU A C 1
ATOM 638 O O . LEU A 1 85 ? 7.489 5.723 -4.895 1.00 93.75 85 LEU A O 1
ATOM 642 N N . GLU A 1 86 ? 6.102 4.995 -6.495 1.00 94.06 86 GLU A N 1
ATOM 643 C CA . GLU A 1 86 ? 6.319 6.132 -7.384 1.00 94.06 86 GLU A CA 1
ATOM 644 C C . GLU A 1 86 ? 5.714 7.410 -6.775 1.00 94.06 86 GLU A C 1
ATOM 646 O O . GLU A 1 86 ? 4.586 7.364 -6.269 1.00 94.06 86 GLU A O 1
ATOM 651 N N . PRO A 1 87 ? 6.444 8.543 -6.774 1.00 92.50 87 PRO A N 1
ATOM 652 C CA . PRO A 1 8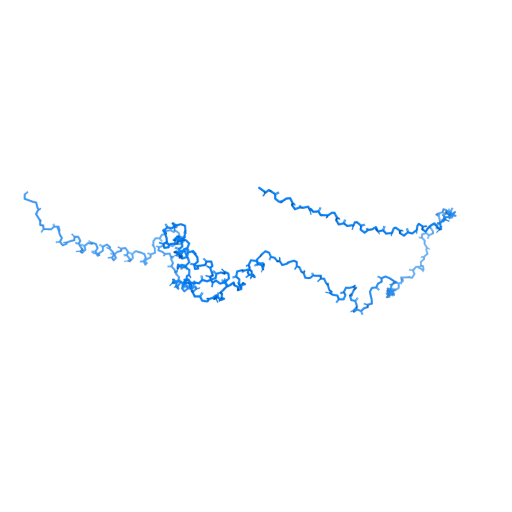7 ? 5.934 9.801 -6.250 1.00 92.50 87 PRO A CA 1
ATOM 653 C C . PRO A 1 87 ? 4.923 10.438 -7.210 1.00 92.50 87 PRO A C 1
ATOM 655 O O . PRO A 1 87 ? 5.176 10.576 -8.404 1.00 92.50 87 PRO A O 1
ATOM 658 N N . VAL A 1 88 ? 3.806 10.898 -6.656 1.00 91.31 88 VAL A N 1
ATOM 659 C CA . VAL A 1 88 ? 2.717 11.594 -7.339 1.00 91.31 88 VAL A CA 1
ATOM 660 C C . VAL A 1 88 ? 2.514 12.967 -6.699 1.00 91.31 88 VAL A C 1
ATOM 662 O O . VAL A 1 88 ? 2.609 13.136 -5.480 1.00 91.31 88 VAL A O 1
ATOM 665 N N . ASP A 1 89 ? 2.228 13.963 -7.535 1.00 90.25 89 ASP A N 1
ATOM 666 C CA . ASP A 1 89 ? 1.877 15.312 -7.098 1.00 90.25 89 ASP A CA 1
ATOM 667 C C . ASP A 1 89 ? 0.395 15.366 -6.699 1.00 90.25 89 ASP A C 1
ATOM 669 O O . ASP A 1 89 ? -0.491 15.340 -7.557 1.00 90.25 89 ASP A O 1
ATOM 673 N N . VAL A 1 90 ? 0.110 15.506 -5.405 1.00 87.56 90 VAL A N 1
ATOM 674 C CA . VAL A 1 90 ? -1.259 15.619 -4.877 1.00 87.56 90 VAL A CA 1
ATOM 675 C C . VAL A 1 90 ? -1.497 17.027 -4.333 1.00 87.56 90 VAL A C 1
ATOM 677 O O . VAL A 1 90 ? -0.627 17.632 -3.705 1.00 87.56 90 VAL A O 1
ATOM 680 N N . ARG A 1 91 ? -2.693 17.576 -4.573 1.00 86.56 91 ARG A N 1
ATOM 681 C CA . ARG A 1 91 ? -3.135 18.857 -4.001 1.00 86.56 91 ARG A CA 1
ATOM 682 C C . ARG A 1 91 ? -4.026 18.601 -2.791 1.00 86.56 91 ARG A C 1
ATOM 684 O O . ARG A 1 91 ? -5.030 17.898 -2.898 1.00 86.56 91 ARG A O 1
ATOM 691 N N . VAL A 1 92 ? -3.687 19.198 -1.655 1.00 81.31 92 VAL A N 1
ATOM 692 C CA . VAL A 1 92 ? -4.483 19.115 -0.425 1.00 81.31 92 VAL A CA 1
ATOM 693 C C . VAL A 1 92 ? -5.094 20.489 -0.163 1.00 81.31 92 VAL A C 1
ATOM 695 O O . VAL A 1 92 ? -4.362 21.462 -0.087 1.00 81.31 92 VAL A O 1
ATOM 698 N N . LYS A 1 93 ? -6.432 20.566 -0.094 1.00 74.50 93 LYS A N 1
ATOM 699 C CA . LYS A 1 93 ? -7.230 21.732 0.353 1.00 74.50 93 LYS A CA 1
ATOM 700 C C . LYS A 1 93 ? -6.635 23.119 0.016 1.00 74.50 93 LYS A C 1
ATOM 702 O O . LYS A 1 93 ? -6.433 23.941 0.896 1.00 74.50 93 LYS A O 1
ATOM 707 N N . GLY A 1 94 ? -6.380 23.383 -1.268 1.00 74.00 94 GLY A N 1
ATOM 708 C CA . GLY A 1 94 ? -5.948 24.705 -1.750 1.00 74.00 94 GLY A CA 1
ATOM 709 C C . GLY A 1 94 ? -4.451 25.016 -1.616 1.00 74.00 94 GLY A C 1
ATOM 710 O O . GLY A 1 94 ? -4.013 26.061 -2.088 1.00 74.00 94 GLY A O 1
ATOM 711 N N . GLU A 1 95 ? -3.649 24.117 -1.045 1.00 72.81 95 GLU A N 1
ATOM 712 C CA . GLU A 1 95 ? -2.201 24.293 -0.915 1.00 72.81 95 GLU A CA 1
ATOM 713 C C . GLU A 1 95 ? -1.426 23.917 -2.193 1.00 72.81 95 GLU A C 1
ATOM 715 O O . GLU A 1 95 ? -1.951 23.338 -3.157 1.00 72.81 95 GLU A O 1
ATOM 720 N N . ARG A 1 96 ? -0.124 24.240 -2.193 1.00 77.44 96 ARG A N 1
ATOM 721 C CA . ARG A 1 96 ? 0.816 23.860 -3.256 1.00 77.44 96 ARG A CA 1
ATOM 722 C C . ARG A 1 96 ? 0.877 22.333 -3.405 1.00 77.44 96 ARG A C 1
ATOM 724 O O . ARG A 1 96 ? 0.677 21.586 -2.453 1.00 77.44 96 ARG A O 1
ATOM 731 N N . LYS A 1 97 ? 1.165 21.868 -4.627 1.00 84.06 97 LYS A N 1
ATOM 732 C CA . LYS A 1 97 ? 1.313 20.436 -4.941 1.00 84.06 97 LYS A CA 1
ATOM 733 C C . LYS A 1 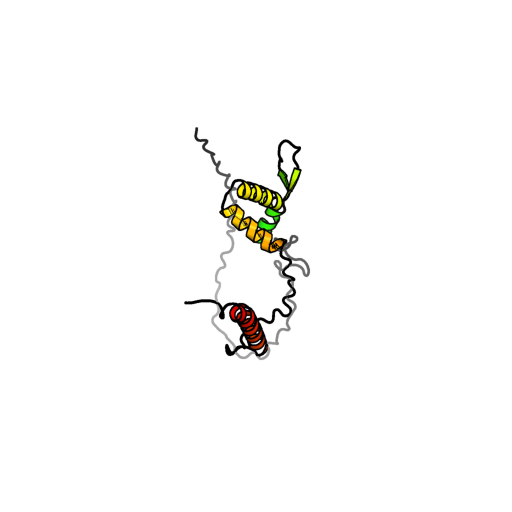97 ? 2.354 19.810 -4.005 1.00 84.06 97 LYS A C 1
ATOM 735 O O . LYS A 1 97 ? 3.504 20.247 -3.999 1.00 84.06 97 LYS A O 1
ATOM 740 N N . LYS A 1 98 ? 1.956 18.787 -3.248 1.00 86.88 98 LYS A N 1
ATOM 741 C CA . LYS A 1 98 ? 2.851 17.999 -2.398 1.00 86.88 98 LYS A CA 1
ATOM 742 C C . LYS A 1 98 ? 3.180 16.690 -3.102 1.00 86.88 98 LYS A C 1
ATOM 744 O O . LYS A 1 98 ? 2.278 15.980 -3.541 1.00 86.88 98 LYS A O 1
ATOM 749 N N . LYS A 1 99 ? 4.470 16.365 -3.169 1.00 87.62 99 LYS A N 1
ATOM 750 C CA . LYS A 1 99 ? 4.946 15.057 -3.624 1.00 87.62 99 LYS A CA 1
ATOM 751 C C . LYS A 1 99 ? 4.737 14.035 -2.515 1.00 87.62 99 LYS A C 1
ATOM 753 O O . LYS A 1 99 ? 5.229 14.227 -1.404 1.00 87.62 99 LYS A O 1
ATOM 758 N N . MET A 1 100 ? 4.009 12.970 -2.814 1.00 90.06 100 MET A N 1
ATOM 759 C CA . MET A 1 100 ? 3.803 11.823 -1.925 1.00 90.06 100 MET A CA 1
ATOM 760 C C . MET A 1 100 ? 3.806 10.538 -2.745 1.00 90.06 100 MET A C 1
ATOM 762 O O . MET A 1 100 ? 3.564 10.589 -3.945 1.00 90.06 100 MET A O 1
ATOM 766 N N . THR A 1 101 ? 4.096 9.387 -2.144 1.00 94.81 101 THR A N 1
ATOM 767 C CA . THR A 1 101 ? 4.044 8.117 -2.888 1.00 94.81 101 THR A CA 1
ATOM 768 C C . THR A 1 101 ? 2.608 7.772 -3.279 1.00 94.81 101 THR A C 1
ATOM 770 O O . THR A 1 101 ? 1.657 8.166 -2.598 1.00 94.81 101 THR A O 1
ATOM 773 N N . THR A 1 102 ? 2.439 7.008 -4.359 1.00 92.25 102 THR A N 1
ATOM 774 C CA . THR A 1 102 ? 1.117 6.534 -4.805 1.00 92.25 102 THR A CA 1
ATOM 775 C C . THR A 1 102 ? 0.384 5.786 -3.692 1.00 92.25 102 THR A C 1
ATOM 777 O O . THR A 1 102 ? -0.806 6.007 -3.475 1.00 92.25 102 THR A O 1
ATOM 780 N N . PHE A 1 103 ? 1.100 4.958 -2.928 1.00 93.31 103 PHE A N 1
ATOM 781 C CA . PHE A 1 103 ? 0.538 4.263 -1.773 1.00 93.31 103 PHE A CA 1
ATOM 782 C C . PHE A 1 103 ? 0.022 5.232 -0.700 1.00 93.31 103 PHE A C 1
ATOM 784 O O . PHE A 1 103 ? -1.111 5.103 -0.243 1.00 93.31 103 PHE A O 1
ATOM 791 N N . GLN A 1 104 ? 0.814 6.245 -0.340 1.00 91.75 104 GLN A N 1
ATOM 792 C CA . GLN A 1 104 ? 0.407 7.244 0.649 1.00 91.75 104 GLN A CA 1
ATOM 793 C C . GLN A 1 104 ? -0.818 8.046 0.184 1.00 91.75 104 GLN A C 1
ATOM 795 O O . GLN A 1 104 ? -1.717 8.319 0.980 1.00 91.75 104 GLN A O 1
ATOM 800 N N . ALA A 1 105 ? -0.871 8.401 -1.102 1.00 93.25 105 ALA A N 1
ATOM 801 C CA . ALA A 1 105 ? -2.020 9.085 -1.688 1.00 93.25 105 ALA A CA 1
ATOM 802 C C . ALA A 1 105 ? -3.294 8.229 -1.611 1.00 93.25 105 ALA A C 1
ATOM 804 O O . ALA A 1 105 ? -4.353 8.743 -1.245 1.00 93.25 105 ALA A O 1
ATOM 805 N N . LEU A 1 106 ? -3.178 6.929 -1.894 1.00 93.62 106 LEU A N 1
ATOM 806 C CA . LEU A 1 106 ? -4.288 5.981 -1.843 1.00 93.62 106 LEU A CA 1
ATOM 807 C C . LEU A 1 106 ? -4.845 5.837 -0.421 1.00 93.62 106 LEU A C 1
ATOM 809 O O . LEU A 1 106 ? -6.048 5.979 -0.225 1.00 93.62 106 LEU A O 1
ATOM 813 N N . VAL A 1 107 ? -3.976 5.673 0.581 1.00 94.06 107 VAL A N 1
ATOM 814 C CA . VAL A 1 107 ? -4.388 5.630 1.997 1.00 94.06 107 VAL A CA 1
ATOM 815 C C . VAL A 1 107 ? -5.102 6.925 2.405 1.00 94.06 107 VAL A C 1
ATOM 817 O O . VAL A 1 107 ? -6.114 6.893 3.102 1.00 94.06 107 VAL A O 1
ATOM 820 N N . MET A 1 108 ? -4.622 8.082 1.940 1.00 91.94 108 MET A N 1
ATOM 821 C CA . MET A 1 108 ? -5.249 9.372 2.244 1.00 91.94 108 MET A CA 1
ATOM 822 C C . MET A 1 108 ? -6.626 9.535 1.583 1.00 91.94 108 MET A C 1
ATOM 824 O O . MET A 1 108 ? -7.505 10.182 2.155 1.00 91.94 108 MET A O 1
ATOM 828 N N . GLN A 1 109 ? -6.818 8.987 0.382 1.00 92.19 109 GLN A N 1
ATOM 829 C CA . GLN A 1 109 ? -8.109 8.990 -0.303 1.00 92.19 109 GLN A CA 1
ATOM 830 C C . GLN A 1 109 ? -9.103 8.054 0.386 1.00 92.19 109 GLN A C 1
ATOM 832 O O . GLN A 1 109 ? -10.227 8.465 0.667 1.00 92.19 109 GLN A O 1
ATOM 837 N N . GLU A 1 110 ? -8.664 6.851 0.737 1.00 94.50 110 GLU A N 1
ATOM 838 C CA . GLU A 1 110 ? -9.479 5.873 1.453 1.00 94.50 110 GLU A CA 1
ATOM 839 C C . GLU A 1 110 ? -9.906 6.405 2.831 1.00 94.50 110 GLU A C 1
ATOM 841 O O . GLU A 1 110 ? -11.068 6.299 3.219 1.00 94.50 110 GLU A O 1
ATOM 846 N N . ARG A 1 111 ? -9.011 7.116 3.532 1.00 94.56 111 ARG A N 1
ATOM 847 C CA . ARG A 1 111 ? -9.341 7.830 4.775 1.00 94.56 111 ARG A CA 1
ATOM 848 C C . ARG A 1 111 ? -10.480 8.835 4.582 1.00 94.56 111 ARG A C 1
ATOM 850 O O . ARG A 1 111 ? -11.339 8.958 5.452 1.00 94.56 111 ARG A O 1
ATOM 857 N N . LYS A 1 112 ? -10.484 9.587 3.475 1.00 93.88 112 LYS A N 1
ATOM 858 C CA . LYS A 1 112 ? -11.569 10.540 3.183 1.00 93.88 112 LYS A CA 1
ATOM 859 C C . LYS A 1 112 ? -12.891 9.809 2.950 1.00 93.88 112 LYS A C 1
ATOM 861 O O . LYS A 1 112 ? -13.877 10.184 3.572 1.00 93.88 112 LYS A O 1
ATOM 866 N N . ALA A 1 113 ? -12.885 8.745 2.147 1.00 93.88 113 ALA A N 1
ATOM 867 C CA . ALA A 1 113 ? -14.075 7.931 1.884 1.00 93.88 113 ALA A CA 1
ATOM 868 C C . ALA A 1 113 ? -14.638 7.285 3.166 1.00 93.88 113 ALA A C 1
ATOM 870 O O . ALA A 1 113 ? -15.850 7.266 3.386 1.00 93.88 113 ALA A O 1
ATOM 871 N N . ALA A 1 114 ? -13.763 6.833 4.068 1.00 94.75 114 ALA A N 1
ATOM 872 C CA . ALA A 1 114 ? -14.164 6.293 5.365 1.00 94.75 114 ALA A CA 1
ATOM 873 C C . ALA A 1 114 ? -14.880 7.340 6.242 1.00 94.75 114 ALA A C 1
ATOM 875 O O . ALA A 1 114 ? -15.865 7.014 6.917 1.00 94.75 114 ALA A O 1
ATOM 876 N N . PHE A 1 115 ? -14.420 8.598 6.213 1.00 94.56 115 PHE A N 1
ATOM 877 C CA . PHE A 1 115 ? -15.086 9.704 6.909 1.00 94.56 115 PHE A CA 1
ATOM 878 C C . PHE A 1 115 ? -16.397 10.130 6.243 1.00 94.56 115 PHE A C 1
ATOM 880 O O . PHE A 1 115 ? -17.345 10.443 6.957 1.00 94.56 115 PHE A O 1
ATOM 887 N N . GLU A 1 116 ? -16.474 10.102 4.911 1.00 94.44 116 GLU A N 1
ATOM 888 C CA . GLU A 1 116 ? -17.714 10.363 4.160 1.00 94.44 116 GLU A CA 1
ATOM 889 C C . GLU A 1 116 ? -18.788 9.298 4.427 1.00 94.44 116 GLU A C 1
ATOM 891 O O . GLU A 1 116 ? -19.980 9.592 4.394 1.00 94.44 116 GLU A O 1
ATOM 896 N N . GLY A 1 117 ? -18.365 8.084 4.782 1.00 93.00 117 GLY A N 1
ATOM 897 C CA . GLY A 1 117 ? -19.226 7.054 5.348 1.00 93.00 117 GLY A CA 1
ATOM 898 C C . GLY A 1 117 ? -19.334 5.766 4.553 1.00 93.00 117 GLY A C 1
ATOM 899 O O . GLY A 1 117 ? -20.203 4.949 4.853 1.00 93.00 117 GLY A O 1
ATOM 900 N N . ASP A 1 118 ? -18.434 5.544 3.597 1.00 96.06 118 ASP A N 1
ATOM 901 C CA . ASP A 1 118 ? -18.338 4.259 2.915 1.00 96.06 118 ASP A CA 1
ATOM 902 C C . ASP A 1 118 ? -17.905 3.159 3.899 1.00 96.06 118 ASP A C 1
ATOM 904 O O . ASP A 1 118 ? -16.837 3.212 4.519 1.00 96.06 118 ASP A O 1
ATOM 908 N N . TRP A 1 119 ? -18.751 2.138 4.041 1.00 93.88 119 TRP A N 1
ATOM 909 C CA . TRP A 1 119 ? -18.497 1.006 4.924 1.00 93.88 119 TRP A CA 1
ATOM 910 C C . TRP A 1 119 ? -17.269 0.199 4.493 1.00 93.88 119 TRP A C 1
ATOM 912 O O . TRP A 1 119 ? -16.537 -0.291 5.356 1.00 93.88 119 TRP A O 1
ATOM 922 N N . ARG A 1 120 ? -17.009 0.082 3.182 1.00 94.94 120 ARG A N 1
ATOM 923 C CA . ARG A 1 120 ? -15.850 -0.661 2.668 1.00 94.94 120 ARG A CA 1
ATOM 924 C C . ARG A 1 120 ? -14.567 0.045 3.066 1.00 94.94 120 ARG A C 1
ATOM 926 O O . ARG A 1 120 ? -13.682 -0.595 3.624 1.00 94.94 120 ARG A O 1
ATOM 933 N N . ALA A 1 121 ? -14.531 1.363 2.884 1.00 93.81 121 ALA A N 1
ATOM 934 C CA . ALA A 1 121 ? -13.392 2.184 3.268 1.00 93.81 121 ALA A CA 1
ATOM 935 C C . ALA A 1 121 ? -13.143 2.199 4.782 1.00 93.81 121 ALA A C 1
ATOM 937 O O . ALA A 1 121 ? -12.003 2.240 5.243 1.00 93.81 121 ALA A O 1
ATOM 938 N N . ARG A 1 122 ? -14.200 2.123 5.597 1.00 95.38 122 ARG A N 1
ATOM 939 C CA . ARG A 1 122 ? -14.046 1.956 7.052 1.00 95.38 122 ARG A CA 1
ATOM 940 C C . ARG A 1 122 ? -13.463 0.592 7.403 1.00 95.38 122 ARG A C 1
ATOM 942 O O . ARG A 1 122 ? -12.554 0.518 8.222 1.00 95.38 122 ARG A O 1
ATOM 949 N N . SER A 1 123 ? -13.954 -0.473 6.772 1.00 94.94 123 SER A N 1
ATOM 950 C CA . SER A 1 123 ? -13.453 -1.831 7.000 1.00 94.94 123 SER A CA 1
ATOM 951 C C . SER A 1 123 ? -11.974 -1.967 6.622 1.00 94.94 123 SER A C 1
ATOM 953 O O . SER A 1 123 ? -11.190 -2.484 7.420 1.00 94.94 123 SER A O 1
ATOM 955 N N . THR A 1 124 ? -11.562 -1.434 5.466 1.00 94.25 124 THR A N 1
ATOM 956 C CA . THR A 1 124 ? -10.150 -1.417 5.049 1.00 94.25 124 THR A CA 1
ATOM 957 C C . THR A 1 124 ? -9.288 -0.606 6.019 1.00 94.25 124 THR A C 1
ATOM 959 O O . THR A 1 124 ? -8.208 -1.061 6.396 1.00 94.25 124 THR A O 1
ATOM 962 N N . MET A 1 125 ? -9.769 0.548 6.496 1.00 94.19 125 MET A N 1
ATOM 963 C CA . MET A 1 125 ? -9.062 1.360 7.494 1.00 94.19 125 MET A CA 1
ATOM 964 C C . MET A 1 125 ? -8.911 0.654 8.840 1.00 94.19 125 MET A C 1
ATOM 966 O O . MET A 1 125 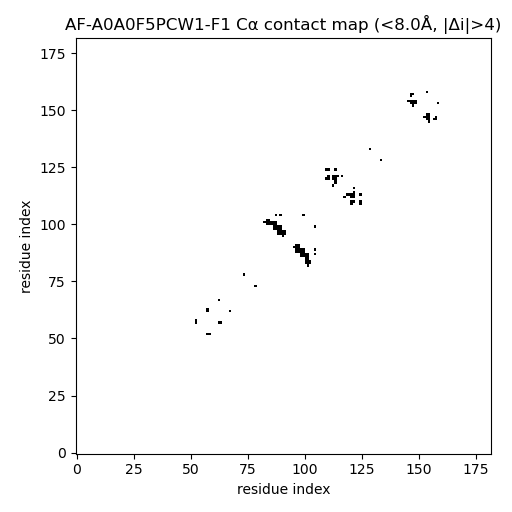? -7.830 0.708 9.420 1.00 94.19 125 MET A O 1
ATOM 970 N N . PHE A 1 126 ? -9.941 -0.041 9.328 1.00 93.62 126 PHE A N 1
ATOM 971 C CA . PHE A 1 126 ? -9.831 -0.822 10.563 1.00 93.62 126 PHE A CA 1
ATOM 972 C C . PHE A 1 126 ? -8.852 -1.993 10.419 1.00 93.62 126 PHE A C 1
ATOM 974 O O . PHE A 1 126 ? -8.078 -2.249 11.338 1.00 93.62 126 PHE A O 1
ATOM 981 N N . ALA A 1 127 ? -8.815 -2.657 9.260 1.00 91.69 127 ALA A N 1
ATOM 982 C CA . ALA A 1 127 ? -7.824 -3.698 8.984 1.00 91.69 127 ALA A CA 1
ATOM 983 C C . ALA A 1 127 ? -6.389 -3.136 8.964 1.00 91.69 127 ALA A C 1
ATOM 985 O O . ALA A 1 127 ? -5.486 -3.716 9.566 1.00 91.69 127 ALA A O 1
ATOM 986 N N . LEU A 1 128 ? -6.182 -1.975 8.332 1.00 90.88 128 LEU A N 1
ATOM 987 C CA . LEU A 1 128 ? -4.888 -1.284 8.341 1.00 90.88 128 LEU A CA 1
ATOM 988 C C . LEU A 1 128 ? -4.494 -0.818 9.748 1.00 90.88 128 LEU A C 1
ATOM 990 O O . LEU A 1 128 ? -3.331 -0.938 10.121 1.00 90.88 128 LEU A O 1
ATOM 994 N N . ALA A 1 129 ? -5.450 -0.328 10.539 1.00 89.94 129 ALA A N 1
ATOM 995 C CA . ALA A 1 129 ? -5.236 0.048 11.933 1.00 89.94 129 ALA A CA 1
ATOM 996 C C . ALA A 1 129 ? -4.814 -1.163 12.775 1.00 89.94 129 ALA A C 1
ATOM 998 O O . ALA A 1 129 ? -3.858 -1.067 13.537 1.00 89.94 129 ALA A O 1
ATOM 999 N N . ARG A 1 130 ? -5.456 -2.323 12.589 1.00 89.00 130 ARG A N 1
ATOM 1000 C CA . ARG A 1 130 ? -5.075 -3.565 13.276 1.00 89.00 130 ARG A CA 1
ATOM 1001 C C . ARG A 1 130 ? -3.658 -4.022 12.931 1.00 89.00 130 ARG A C 1
ATOM 1003 O O . ARG A 1 130 ? -3.011 -4.608 13.790 1.00 89.00 130 ARG A O 1
ATOM 1010 N N . TRP A 1 131 ? -3.213 -3.786 11.699 1.00 88.25 131 TRP A N 1
ATOM 1011 C CA . TRP A 1 131 ? -1.858 -4.110 11.249 1.00 88.25 131 TRP A CA 1
ATOM 1012 C C . TRP A 1 131 ? -0.800 -3.108 11.739 1.00 88.25 131 TRP A C 1
ATOM 1014 O O . TRP A 1 131 ? 0.329 -3.507 11.979 1.00 88.25 131 TRP A O 1
ATOM 1024 N N . ALA A 1 132 ? -1.142 -1.820 11.861 1.00 87.38 132 ALA A N 1
ATOM 1025 C CA . ALA A 1 132 ? -0.167 -0.757 12.131 1.00 87.38 132 ALA A CA 1
ATOM 1026 C C . ALA A 1 132 ? -0.131 -0.238 13.579 1.00 87.38 132 ALA A C 1
ATOM 1028 O O . ALA A 1 132 ? 0.854 0.388 13.950 1.00 87.38 132 ALA A O 1
ATOM 1029 N N . LEU A 1 133 ? -1.217 -0.382 14.348 1.00 82.94 133 LEU A N 1
ATOM 1030 C CA . LEU A 1 133 ? -1.343 0.170 15.709 1.00 82.94 133 LEU A CA 1
ATOM 1031 C C . LEU A 1 133 ? -1.318 -0.894 16.796 1.00 82.94 133 LEU A C 1
ATOM 1033 O O . LEU A 1 133 ? -1.015 -0.584 17.941 1.00 82.94 133 LEU A O 1
ATOM 1037 N N . VAL A 1 134 ? -1.721 -2.117 16.461 1.00 78.25 134 VAL A N 1
ATOM 1038 C CA . VAL A 1 134 ? -1.514 -3.230 17.370 1.00 78.25 134 VAL A CA 1
ATOM 1039 C C . VAL A 1 134 ? -0.136 -3.747 17.032 1.00 78.25 134 VAL A C 1
ATOM 1041 O O . VAL A 1 134 ? 0.023 -4.464 16.042 1.00 78.25 134 VAL A O 1
ATOM 1044 N N . ASP A 1 135 ? 0.830 -3.346 17.850 1.00 65.19 135 ASP A N 1
ATOM 1045 C CA . ASP A 1 135 ? 2.073 -4.077 18.016 1.00 65.19 135 ASP A CA 1
ATOM 1046 C C . ASP A 1 135 ? 1.658 -5.457 18.542 1.00 65.19 135 ASP A C 1
ATOM 1048 O O . ASP A 1 135 ? 1.523 -5.703 19.736 1.00 65.19 135 ASP A O 1
ATOM 1052 N N . VAL A 1 136 ? 1.277 -6.345 17.622 1.00 56.75 136 VAL A N 1
ATOM 1053 C CA . VAL A 1 136 ? 1.435 -7.763 17.892 1.00 56.75 136 VAL A CA 1
ATOM 1054 C C . VAL A 1 136 ? 2.928 -7.877 17.834 1.00 56.75 136 VAL A C 1
ATOM 1056 O O . VAL A 1 136 ? 3.497 -7.791 16.746 1.00 56.75 136 VAL A O 1
ATOM 1059 N N . ASP A 1 137 ? 3.555 -7.922 18.998 1.00 54.56 137 ASP A N 1
ATOM 1060 C CA . ASP A 1 137 ? 4.917 -8.382 19.084 1.00 54.56 137 ASP A CA 1
ATOM 1061 C C . ASP A 1 137 ? 4.936 -9.688 18.277 1.00 54.56 137 ASP A C 1
ATOM 1063 O O . ASP A 1 137 ? 4.380 -10.706 18.681 1.00 54.56 137 ASP A O 1
ATOM 1067 N N . ASP A 1 138 ? 5.507 -9.641 17.068 1.00 51.34 138 ASP A N 1
ATOM 1068 C CA . ASP A 1 138 ? 5.757 -10.807 16.213 1.00 51.34 138 ASP A CA 1
ATOM 1069 C C . ASP A 1 138 ? 6.795 -11.740 16.879 1.00 51.34 138 ASP A C 1
ATOM 1071 O O . ASP A 1 138 ? 7.310 -12.677 16.269 1.00 51.34 138 ASP A O 1
ATOM 1075 N N . GLU A 1 139 ? 7.075 -11.521 18.165 1.00 47.59 139 GLU A N 1
ATOM 1076 C CA . GLU A 1 139 ? 7.338 -12.540 19.167 1.00 47.59 139 GLU A CA 1
ATOM 1077 C C . GLU A 1 139 ? 6.161 -13.525 19.204 1.00 47.59 139 GLU A C 1
ATOM 1079 O O . GLU A 1 139 ? 5.406 -13.666 20.160 1.00 47.59 139 GLU A O 1
ATOM 1084 N N . THR A 1 140 ? 6.061 -14.313 18.135 1.00 51.50 140 THR A N 1
ATOM 1085 C CA . THR A 1 140 ? 5.493 -15.658 18.177 1.00 51.50 140 THR A CA 1
ATOM 1086 C C . THR A 1 140 ? 6.454 -16.555 18.976 1.00 51.50 140 THR A C 1
ATOM 1088 O O . THR A 1 140 ? 6.970 -17.549 18.472 1.00 51.50 140 THR A O 1
ATOM 1091 N N . GLY A 1 141 ? 6.766 -16.133 20.197 1.00 46.50 141 GLY A N 1
ATOM 1092 C CA . GLY A 1 141 ? 7.335 -16.912 21.276 1.00 46.50 141 GLY A CA 1
ATOM 1093 C C . GLY A 1 141 ? 6.262 -16.930 22.351 1.00 46.50 141 GLY A C 1
ATOM 1094 O O . GLY A 1 141 ? 6.002 -15.919 22.988 1.00 46.50 141 GLY A O 1
ATOM 1095 N N . ASP A 1 142 ? 5.600 -18.071 22.487 1.00 49.97 142 ASP A N 1
ATOM 1096 C CA . ASP A 1 142 ? 4.876 -18.428 23.705 1.00 49.97 142 ASP A CA 1
ATOM 1097 C C . ASP A 1 142 ? 3.578 -17.650 23.998 1.00 49.97 142 ASP A C 1
ATOM 1099 O O . ASP A 1 142 ? 3.273 -17.337 25.145 1.00 49.97 142 ASP A O 1
ATOM 1103 N N . ILE A 1 143 ? 2.698 -17.468 23.003 1.00 51.12 143 ILE A N 1
ATOM 1104 C CA . ILE A 1 143 ? 1.268 -17.594 23.337 1.00 51.12 143 ILE A CA 1
ATOM 1105 C C . ILE A 1 143 ? 0.975 -19.094 23.382 1.00 51.12 143 ILE A C 1
ATOM 1107 O O . ILE A 1 143 ? 0.454 -19.674 22.426 1.00 51.12 143 ILE A O 1
ATOM 1111 N N . GLU A 1 144 ? 1.341 -19.733 24.494 1.00 50.41 144 GLU A N 1
ATOM 1112 C CA . GLU A 1 144 ? 0.816 -21.041 24.879 1.00 50.41 144 GLU A CA 1
ATOM 1113 C C . GLU A 1 144 ? -0.696 -20.895 25.084 1.00 50.41 144 GLU A C 1
ATOM 1115 O O . GLU A 1 144 ? -1.203 -20.707 26.185 1.00 50.41 144 GLU A O 1
ATOM 1120 N N . THR A 1 145 ? -1.451 -20.952 23.991 1.00 60.44 145 THR A N 1
ATOM 1121 C CA . THR A 1 145 ? -2.827 -21.430 24.074 1.00 60.44 145 THR A CA 1
ATOM 1122 C C . THR A 1 145 ? -2.777 -22.927 23.845 1.00 60.44 145 THR A C 1
ATOM 1124 O O . THR A 1 145 ? -2.786 -23.410 22.713 1.00 60.44 145 THR A O 1
ATOM 1127 N N . PRO A 1 146 ? -2.721 -23.660 24.958 1.00 53.38 146 PRO A N 1
ATOM 1128 C CA . PRO A 1 146 ? -3.752 -24.639 25.190 1.00 53.38 146 PRO A CA 1
ATOM 1129 C C . PRO A 1 146 ? -4.345 -24.430 26.590 1.00 53.38 146 PRO A C 1
ATOM 1131 O O . PRO A 1 146 ? -3.803 -24.875 27.593 1.00 53.38 146 PRO A O 1
ATOM 1134 N N . ALA A 1 147 ? -5.536 -23.827 26.667 1.00 54.88 147 ALA A N 1
ATOM 1135 C CA . ALA A 1 147 ? -6.441 -24.147 27.779 1.00 54.88 147 ALA A CA 1
ATOM 1136 C C . ALA A 1 147 ? -6.882 -25.628 27.716 1.00 54.88 147 ALA A C 1
ATOM 1138 O O . ALA A 1 147 ? -7.466 -26.153 28.654 1.00 54.88 147 ALA A O 1
ATOM 1139 N N . VAL A 1 148 ? -6.605 -26.297 26.594 1.00 58.69 148 VAL A N 1
ATOM 1140 C CA . VAL A 1 148 ? -6.882 -27.701 26.335 1.00 58.69 148 VAL A CA 1
ATOM 1141 C C . VAL A 1 148 ? -5.656 -28.364 25.729 1.00 58.69 148 VAL A C 1
ATOM 1143 O O . VAL A 1 148 ? -5.169 -27.907 24.697 1.00 58.69 148 VAL A O 1
ATOM 1146 N N . ASP A 1 149 ? -5.181 -29.440 26.346 1.00 59.22 149 ASP A N 1
ATOM 1147 C CA . ASP A 1 149 ? -4.070 -30.250 25.850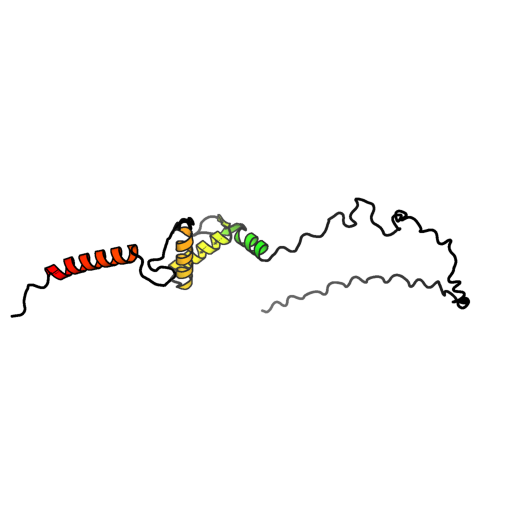 1.00 59.22 149 ASP A CA 1
ATOM 1148 C C . ASP A 1 149 ? -4.336 -30.767 24.428 1.00 59.22 149 ASP A C 1
ATOM 1150 O O . ASP A 1 149 ? -5.462 -30.738 23.930 1.00 59.22 149 ASP A O 1
ATOM 1154 N N . ALA A 1 150 ? -3.321 -31.335 23.769 1.00 58.72 150 ALA A N 1
ATOM 1155 C CA . ALA A 1 150 ? -3.468 -31.946 22.440 1.00 58.72 150 ALA A CA 1
ATOM 1156 C C . ALA A 1 150 ? -4.572 -33.033 22.361 1.00 58.72 150 ALA A C 1
ATOM 1158 O O . ALA A 1 150 ? -5.011 -33.383 21.267 1.00 58.72 150 ALA A O 1
ATOM 1159 N N . ALA A 1 151 ? -5.030 -33.548 23.511 1.00 61.19 151 ALA A N 1
ATOM 1160 C CA . ALA A 1 151 ? -6.142 -34.491 23.656 1.00 61.19 151 ALA A CA 1
ATOM 1161 C C . ALA A 1 151 ? -7.525 -33.830 23.872 1.00 61.19 151 ALA A C 1
ATOM 1163 O O . ALA A 1 151 ? -8.527 -34.534 23.966 1.00 61.19 151 ALA A O 1
ATOM 1164 N N . GLY A 1 152 ? -7.606 -32.498 23.942 1.00 62.75 152 GLY A N 1
ATOM 1165 C CA . GLY A 1 152 ? -8.841 -31.760 24.224 1.00 62.75 152 GLY A CA 1
ATOM 1166 C C . GLY A 1 152 ? -9.227 -31.712 25.707 1.00 62.75 152 GLY A C 1
ATOM 1167 O O . GLY A 1 152 ? -10.327 -31.266 26.031 1.00 62.75 152 GLY A O 1
ATOM 1168 N N . GLU A 1 153 ? -8.353 -32.169 26.605 1.00 70.31 153 GLU A N 1
ATOM 1169 C CA . GLU A 1 153 ? -8.576 -32.132 28.051 1.00 70.31 153 GLU A CA 1
ATOM 1170 C C . GLU A 1 153 ? -8.141 -30.791 28.637 1.00 70.31 153 GLU A C 1
ATOM 1172 O O . GLU A 1 153 ? -7.114 -30.244 28.251 1.00 70.31 153 GLU A O 1
ATOM 1177 N N . LEU A 1 154 ? -8.944 -30.249 29.557 1.00 75.88 154 LEU A N 1
ATOM 1178 C CA . LEU A 1 154 ? -8.668 -28.966 30.195 1.00 75.88 154 LEU A CA 1
ATOM 1179 C C . LEU A 1 154 ? -7.404 -29.069 31.055 1.00 75.88 154 LEU A C 1
ATOM 1181 O O . LEU A 1 154 ? -7.366 -29.900 31.973 1.00 75.88 154 LEU A O 1
ATOM 1185 N N . THR A 1 155 ? -6.434 -28.199 30.772 1.00 79.62 155 THR A N 1
ATOM 1186 C CA . THR A 1 155 ? -5.165 -28.108 31.502 1.00 79.62 155 THR A CA 1
ATOM 1187 C C . THR A 1 155 ? -5.389 -27.744 32.967 1.00 79.62 155 THR A C 1
ATOM 1189 O O . THR A 1 155 ? -6.398 -27.130 33.326 1.00 79.62 155 THR A O 1
ATOM 1192 N N . ASP A 1 156 ? -4.434 -28.084 33.834 1.00 78.69 156 ASP A N 1
ATOM 1193 C CA . ASP A 1 156 ? -4.501 -27.736 35.261 1.00 78.69 156 ASP A CA 1
ATOM 1194 C C . ASP A 1 156 ? -4.587 -26.216 35.477 1.00 78.69 156 ASP A C 1
ATOM 1196 O O . ASP A 1 156 ? -5.314 -25.741 36.351 1.00 78.69 156 ASP A O 1
ATOM 1200 N N . THR A 1 157 ? -3.921 -25.438 34.620 1.00 80.69 157 THR A N 1
ATOM 1201 C CA . THR A 1 157 ? -4.041 -23.974 34.582 1.00 80.69 157 THR A CA 1
ATOM 1202 C C . THR A 1 157 ? -5.440 -23.532 34.160 1.00 80.69 157 THR A C 1
ATOM 1204 O O . THR A 1 157 ? -6.019 -22.650 34.794 1.00 80.69 157 THR A O 1
ATOM 1207 N N . GLY A 1 158 ? -6.026 -24.173 33.145 1.00 82.94 158 GLY A N 1
ATOM 1208 C CA . GLY A 1 158 ? -7.406 -23.932 32.725 1.00 82.94 158 GLY A CA 1
ATOM 1209 C C . GLY A 1 158 ? -8.432 -24.223 33.826 1.00 82.94 158 GLY A C 1
ATOM 1210 O O . GLY A 1 158 ? -9.367 -23.444 34.009 1.00 82.94 158 GLY A O 1
ATOM 1211 N N . ARG A 1 159 ? -8.236 -25.293 34.608 1.00 83.62 159 ARG A N 1
ATOM 1212 C CA . ARG A 1 159 ? -9.086 -25.623 35.769 1.00 83.62 159 ARG A CA 1
ATOM 1213 C C . ARG A 1 159 ? -8.982 -24.571 36.867 1.00 83.62 159 ARG A C 1
ATOM 1215 O O . ARG A 1 159 ? -10.012 -24.097 37.329 1.00 83.62 159 ARG A O 1
ATOM 1222 N N . ALA A 1 160 ? -7.768 -24.140 37.206 1.00 87.00 160 ALA A N 1
ATOM 1223 C CA . ALA A 1 160 ? -7.552 -23.111 38.223 1.00 87.00 160 ALA A CA 1
ATOM 1224 C C . ALA A 1 160 ? -8.227 -21.772 37.868 1.00 87.00 160 ALA A C 1
ATOM 1226 O O . ALA A 1 160 ? -8.776 -21.106 38.743 1.00 87.00 160 ALA A O 1
ATOM 1227 N N . ILE A 1 161 ? -8.233 -21.392 36.584 1.00 89.25 161 ILE A N 1
ATOM 1228 C CA . ILE A 1 161 ? -8.929 -20.182 36.115 1.00 89.25 161 ILE A CA 1
ATOM 1229 C C . ILE A 1 161 ? -10.448 -20.320 36.287 1.00 89.25 161 ILE A C 1
ATOM 1231 O O . ILE A 1 161 ? -11.103 -19.372 36.721 1.00 89.25 161 ILE A O 1
ATOM 1235 N N . LEU A 1 162 ? -11.018 -21.485 35.958 1.00 88.50 162 LEU A N 1
ATOM 1236 C CA . LEU A 1 162 ? -12.455 -21.727 36.122 1.00 88.50 162 LEU A CA 1
ATOM 1237 C C . LEU A 1 162 ? -12.869 -21.791 37.592 1.00 88.50 162 LEU A C 1
ATOM 1239 O O . LEU A 1 162 ? -13.927 -21.265 37.931 1.00 88.50 162 LEU A O 1
ATOM 1243 N N . ASP A 1 163 ? -12.047 -22.391 38.450 1.00 89.38 163 ASP A N 1
ATOM 1244 C CA . ASP A 1 163 ? -12.305 -22.452 39.889 1.00 89.38 163 ASP A CA 1
ATOM 1245 C C . ASP A 1 163 ? -12.273 -21.052 40.510 1.00 89.38 163 ASP A C 1
ATOM 1247 O O . ASP A 1 163 ? -13.209 -20.684 41.219 1.00 89.38 163 ASP A O 1
ATOM 1251 N N . TRP A 1 164 ? -11.280 -20.228 40.154 1.00 91.44 164 TRP A N 1
ATOM 1252 C CA . TRP A 1 164 ? -11.231 -18.822 40.565 1.00 91.44 164 TRP A CA 1
ATOM 1253 C C . TRP A 1 164 ? -12.480 -18.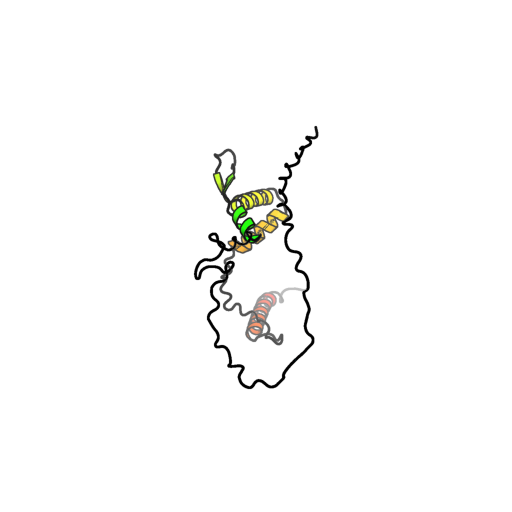050 40.117 1.00 91.44 164 TRP A C 1
ATOM 1255 O O . TRP A 1 164 ? -13.112 -17.360 40.915 1.00 91.44 164 TRP A O 1
ATOM 1265 N N . PHE A 1 165 ? -12.892 -18.211 38.856 1.00 89.75 165 PHE A N 1
ATOM 1266 C CA . PHE A 1 165 ? -14.083 -17.537 38.337 1.00 89.75 165 PHE A CA 1
ATOM 1267 C C . PHE A 1 165 ? -15.372 -18.033 39.012 1.00 89.75 165 PHE A C 1
ATOM 1269 O O . PHE A 1 165 ? -16.296 -17.258 39.254 1.00 89.75 165 PHE A O 1
ATOM 1276 N N . ALA A 1 166 ? -15.445 -19.322 39.347 1.00 87.94 166 ALA A N 1
ATOM 1277 C CA . ALA A 1 166 ? -16.576 -19.896 40.064 1.00 87.94 166 ALA A CA 1
ATOM 1278 C C . ALA A 1 166 ? -16.652 -19.401 41.516 1.00 87.94 166 ALA A C 1
ATOM 1280 O O . ALA A 1 166 ? -17.757 -19.216 42.029 1.00 87.94 166 ALA A O 1
ATOM 1281 N N . GLU A 1 167 ? -15.516 -19.188 42.181 1.00 86.50 167 GLU A N 1
ATOM 1282 C CA . GLU A 1 167 ? -15.457 -18.568 43.508 1.00 86.50 167 GLU A CA 1
ATOM 1283 C C . GLU A 1 167 ? -15.898 -17.105 43.466 1.00 86.50 167 GLU A C 1
ATOM 1285 O O . GLU A 1 167 ? -16.723 -16.710 44.289 1.00 86.50 167 GLU A O 1
ATOM 1290 N N . GLU A 1 168 ? -15.446 -16.344 42.470 1.00 86.81 168 GLU A N 1
ATOM 1291 C CA . GLU A 1 168 ? -15.829 -14.940 42.292 1.00 86.81 168 GLU A CA 1
ATOM 1292 C C . GLU A 1 168 ? -17.342 -14.800 42.052 1.00 86.81 168 GLU A C 1
ATOM 1294 O O . GLU A 1 168 ? -18.031 -14.074 42.768 1.00 86.81 168 GLU A O 1
ATOM 1299 N N . VAL A 1 169 ? -17.908 -15.590 41.131 1.00 90.12 169 VAL A N 1
ATOM 1300 C CA . VAL A 1 169 ? -19.357 -15.582 40.863 1.00 90.12 169 VAL A CA 1
ATOM 1301 C C . VAL A 1 169 ? -20.160 -16.042 42.085 1.00 90.12 169 VAL A C 1
ATOM 1303 O O . VAL A 1 169 ? -21.254 -15.532 42.333 1.00 90.12 169 VAL A O 1
ATOM 1306 N N . ARG A 1 170 ? -19.656 -16.994 42.882 1.00 80.12 170 ARG A N 1
ATOM 1307 C CA . ARG A 1 170 ? -20.304 -17.411 44.142 1.00 80.12 170 ARG A CA 1
ATOM 1308 C C . ARG A 1 170 ? -20.213 -16.339 45.225 1.00 80.12 170 ARG A C 1
ATOM 1310 O O . ARG A 1 170 ? -21.145 -16.231 46.017 1.00 80.12 170 ARG A O 1
ATOM 1317 N N . ALA A 1 171 ? -19.135 -15.563 45.269 1.00 76.56 171 ALA A N 1
ATOM 1318 C CA . ALA A 1 171 ? -18.998 -14.433 46.180 1.00 76.56 171 ALA A CA 1
ATOM 1319 C C . ALA A 1 171 ? -19.966 -13.300 45.803 1.00 76.56 171 ALA A C 1
ATOM 1321 O O . ALA A 1 171 ? -20.618 -12.740 46.684 1.00 76.56 171 ALA A O 1
ATOM 1322 N N . GLU A 1 172 ? -20.137 -13.034 44.505 1.00 72.94 172 GLU A N 1
ATOM 1323 C CA . GLU A 1 172 ? -21.104 -12.051 44.002 1.00 72.94 172 GLU A CA 1
ATOM 1324 C C . GLU A 1 172 ? -22.561 -12.506 44.196 1.00 72.94 172 GLU A C 1
ATOM 1326 O O . GLU A 1 172 ? -23.408 -11.724 44.616 1.00 72.94 172 GLU A O 1
ATOM 1331 N N . THR A 1 173 ? -22.875 -13.783 43.954 1.00 68.56 173 THR A N 1
ATOM 1332 C CA . THR A 1 173 ? -24.252 -14.310 44.078 1.00 68.56 173 THR A CA 1
ATOM 1333 C C . THR A 1 173 ? -24.634 -14.742 45.498 1.00 68.56 173 THR A C 1
ATOM 1335 O O . THR A 1 173 ? -25.820 -14.849 45.816 1.00 68.56 173 THR A O 1
ATOM 1338 N N . GLY A 1 174 ? -23.654 -14.959 46.379 1.00 57.38 174 GLY A N 1
ATOM 1339 C CA . GLY A 1 174 ? -23.851 -15.357 47.776 1.00 57.38 174 GLY A CA 1
ATOM 1340 C C . GLY A 1 174 ? -24.248 -14.218 48.719 1.00 57.38 174 GLY A C 1
ATOM 1341 O O . GLY A 1 174 ? -24.643 -14.494 49.852 1.00 57.38 174 GLY A O 1
ATOM 1342 N N . ALA A 1 175 ? -24.184 -12.961 48.270 1.00 54.66 175 ALA A N 1
ATOM 1343 C CA . ALA A 1 175 ? -24.575 -11.797 49.067 1.00 54.66 175 ALA A CA 1
ATOM 1344 C C . ALA A 1 175 ? -26.058 -11.395 48.907 1.00 54.66 175 ALA A C 1
ATOM 1346 O O . ALA A 1 175 ? -26.603 -10.756 49.805 1.00 54.66 175 ALA A O 1
ATOM 1347 N N . ASP A 1 176 ? -26.738 -11.836 47.841 1.00 52.94 176 ASP A N 1
ATOM 1348 C CA . ASP A 1 176 ? -28.085 -11.346 47.490 1.00 52.94 176 ASP A CA 1
ATOM 1349 C C . ASP A 1 176 ? -29.220 -12.379 47.676 1.00 52.94 176 ASP A C 1
ATOM 1351 O O . ASP A 1 176 ? -30.388 -12.082 47.427 1.00 52.94 176 ASP A O 1
ATOM 1355 N N . ALA A 1 177 ? -28.929 -13.592 48.166 1.00 51.88 177 ALA A N 1
ATOM 1356 C CA . ALA A 1 177 ? -29.928 -14.662 48.329 1.00 51.88 177 ALA A CA 1
ATOM 1357 C C . ALA A 1 177 ? -30.542 -14.783 49.746 1.00 51.88 177 ALA A C 1
ATOM 1359 O O . ALA A 1 177 ? -31.140 -15.808 50.078 1.00 51.88 177 ALA A O 1
ATOM 1360 N N . GLN A 1 178 ? -30.429 -13.754 50.594 1.00 51.22 178 GLN A N 1
ATOM 1361 C CA . GLN A 1 178 ? -31.138 -13.669 51.881 1.00 51.22 178 GLN A CA 1
ATOM 1362 C C . GLN A 1 178 ? -31.883 -12.336 51.996 1.00 51.22 178 GLN A C 1
ATOM 1364 O O . GLN A 1 178 ? -31.483 -11.439 52.731 1.00 51.22 178 GLN A O 1
ATOM 1369 N N . GLY A 1 179 ? -32.989 -12.188 51.265 1.00 50.72 179 GLY A N 1
ATOM 1370 C CA . GLY A 1 179 ? -33.764 -10.953 51.339 1.00 50.72 179 GLY A CA 1
ATOM 1371 C C . GLY A 1 179 ? -35.040 -10.933 50.512 1.00 50.72 179 GLY A C 1
ATOM 1372 O O . GLY A 1 179 ? -35.147 -10.151 49.580 1.00 50.72 179 GLY A O 1
ATOM 1373 N N . GLY A 1 180 ? -36.035 -11.727 50.914 1.00 49.16 180 GLY A N 1
ATOM 1374 C CA . GLY A 1 180 ? -37.436 -11.383 50.670 1.00 49.16 180 GLY A CA 1
ATOM 1375 C C . GLY A 1 180 ? -38.149 -12.165 49.572 1.00 49.16 180 GLY A C 1
ATOM 1376 O O . GLY A 1 180 ? -38.163 -11.762 48.416 1.00 49.16 180 GLY A O 1
ATOM 1377 N N . VAL A 1 181 ? -38.901 -13.182 49.991 1.00 43.00 181 VAL A N 1
ATOM 1378 C CA . VAL A 1 181 ? -40.282 -13.351 49.524 1.00 43.00 181 VAL A CA 1
ATOM 1379 C C . VAL A 1 181 ? -41.122 -13.665 50.762 1.00 43.00 181 VAL A C 1
ATOM 1381 O O . VAL A 1 181 ? -40.790 -14.574 51.523 1.00 43.00 181 VAL A O 1
ATOM 1384 N N . ALA A 1 182 ? -42.111 -12.802 50.990 1.00 39.31 182 ALA A N 1
ATOM 1385 C CA . ALA A 1 182 ? -43.120 -12.879 52.040 1.00 39.31 182 ALA A CA 1
ATOM 1386 C C . ALA A 1 182 ? -44.151 -13.985 51.774 1.00 39.31 182 ALA A C 1
ATOM 1388 O O . ALA A 1 182 ? -44.328 -14.349 50.588 1.00 39.31 182 ALA A O 1
#